Protein AF-A0A4Q3W288-F1 (afdb_monomer)

Secondary structure (DSSP, 8-state):
------HHHHHHHHHHHH-GGGGG-HHHHHHHHHHH-TT-HHHHHHHHHHHHTTHHHHHHS--SS-HHHHHHHHHHHHHHHH---HHHHHHHHHHHHHHHT-------S-------TT-EEEEE-TTS-EEEEEEHHHHHHHHHTTSS-TT-EEEETTT--EEEGGGSTT--------S-----------HHHHHHHHHHTTTHHHHHHHHHHHHHHHHHHTT-HHHHHHHHHHHHHHHHHHHHHHHHHHHHHHHHHHH-

Radius of gyration: 25.72 Å; Cα contacts (8 Å, |Δi|>4): 305; chains: 1; bounding box: 66×49×76 Å

Solvent-accessible surface area (backbone atoms only — not comparable to full-atom values): 14692 Å² total; per-residue (Å²): 137,80,75,83,74,44,71,54,57,51,46,27,52,50,34,69,74,66,34,77,72,48,45,71,38,30,70,59,48,34,57,53,46,45,73,76,37,76,83,47,66,65,61,44,48,50,52,24,48,35,26,73,70,42,50,49,50,59,68,69,72,60,92,71,97,55,47,47,54,54,53,57,50,53,28,54,46,33,31,70,78,67,64,35,54,73,68,55,22,44,51,43,52,52,39,50,27,62,36,71,70,47,80,65,43,76,83,62,92,68,90,81,78,84,81,56,84,76,48,30,31,35,40,36,38,98,86,74,51,76,46,66,79,40,42,45,68,57,52,42,49,34,29,73,70,64,68,44,48,56,78,28,42,29,28,33,71,91,75,67,50,71,42,40,40,63,75,43,87,88,52,71,63,83,78,70,86,80,84,74,96,63,82,70,77,77,70,60,34,51,49,69,59,14,51,54,39,26,74,73,44,76,57,69,63,17,51,58,14,41,55,28,13,60,45,17,63,52,27,55,72,70,68,37,57,71,59,18,48,54,31,20,52,49,15,49,51,46,36,51,51,52,54,49,54,48,54,51,55,52,50,53,51,50,51,50,67,73,75,105

Mean predicted aligned error: 18.82 Å

Nearest PDB structures (foldseek):
  7rup-assembly1_A  TM=7.844E-01  e=1.137E-01  Homo sapiens
  3fma-assembly4_D  TM=7.321E-01  e=1.389E-01  Saccharomyces cerevisiae
  7xzi-assembly1_F  TM=4.199E-01  e=1.195E-01  Chlamydomonas reinhardtii
  7vcf-assembly1_Q  TM=4.438E-01  e=3.583E-01  Chlamydomonas reinhardtii
  8z9y-assembly1_E  TM=2.875E-01  e=1.460E-01  Arabidopsis thaliana

Structure (mmCIF, N/CA/C/O backbone):
data_AF-A0A4Q3W288-F1
#
_entry.id   AF-A0A4Q3W288-F1
#
loop_
_atom_site.group_PDB
_atom_site.id
_atom_site.type_symbol
_atom_site.label_atom_id
_atom_site.label_alt_id
_atom_site.label_comp_id
_atom_site.label_asym_id
_atom_site.label_entity_id
_atom_site.label_seq_id
_atom_site.pdbx_PDB_ins_code
_atom_site.Cartn_x
_atom_site.Cartn_y
_atom_site.Cartn_z
_atom_site.occupancy
_atom_site.B_iso_or_equiv
_atom_site.auth_seq_id
_atom_site.auth_comp_id
_atom_site.auth_asym_id
_atom_site.auth_atom_id
_atom_site.pdbx_PDB_model_num
ATOM 1 N N . MET A 1 1 ? -24.249 2.553 -7.656 1.00 29.72 1 MET A N 1
ATOM 2 C CA . MET A 1 1 ? -22.901 2.163 -8.122 1.00 29.72 1 MET A CA 1
ATOM 3 C C . MET A 1 1 ? -21.912 2.715 -7.115 1.00 29.72 1 MET A C 1
ATOM 5 O O . MET A 1 1 ? -21.533 3.872 -7.209 1.00 29.72 1 MET A O 1
ATOM 9 N N . SER A 1 2 ? -21.679 1.959 -6.047 1.00 34.62 2 SER A N 1
ATOM 10 C CA . SER A 1 2 ? -21.063 2.439 -4.809 1.00 34.62 2 SER A CA 1
ATOM 11 C C . SER A 1 2 ? -19.534 2.401 -4.877 1.00 34.62 2 SER A C 1
ATOM 13 O O . SER A 1 2 ? -18.944 1.360 -5.132 1.00 34.62 2 SER A O 1
ATOM 15 N N . PHE A 1 3 ? -18.965 3.593 -4.699 1.00 37.06 3 PHE A N 1
ATOM 16 C CA . PHE A 1 3 ? -17.658 3.971 -4.159 1.00 37.06 3 PHE A CA 1
ATOM 17 C C . PHE A 1 3 ? -16.766 2.822 -3.658 1.00 37.06 3 PHE A C 1
ATOM 19 O O . PHE A 1 3 ? -17.136 2.149 -2.708 1.00 37.06 3 PHE A O 1
ATOM 26 N N . LEU A 1 4 ? -15.599 2.664 -4.300 1.00 42.56 4 LEU A N 1
ATOM 27 C CA . LEU A 1 4 ? -14.403 1.907 -3.889 1.00 42.56 4 LEU A CA 1
ATOM 28 C C . LEU A 1 4 ? -14.573 1.082 -2.598 1.00 42.56 4 LEU A C 1
ATOM 30 O O . LEU A 1 4 ? -14.349 1.592 -1.503 1.00 42.56 4 LEU A O 1
ATOM 34 N N . ASP A 1 5 ? -14.939 -0.192 -2.737 1.00 54.59 5 ASP A N 1
ATOM 35 C CA . ASP A 1 5 ? -15.021 -1.120 -1.610 1.00 54.59 5 ASP A CA 1
ATOM 36 C C . ASP A 1 5 ? -13.640 -1.268 -0.954 1.00 54.59 5 ASP A C 1
ATOM 38 O O . ASP A 1 5 ? -12.728 -1.880 -1.517 1.00 54.59 5 ASP A O 1
ATOM 42 N N . THR A 1 6 ? -13.460 -0.683 0.233 1.00 72.38 6 THR A N 1
ATOM 43 C CA . THR A 1 6 ? -12.227 -0.874 0.999 1.00 72.38 6 THR A CA 1
ATOM 44 C C . THR A 1 6 ? -12.194 -2.301 1.564 1.00 72.38 6 THR A C 1
ATOM 46 O O . THR A 1 6 ? -13.245 -2.854 1.904 1.00 72.38 6 THR A O 1
ATOM 49 N N . PRO A 1 7 ? -11.011 -2.925 1.735 1.00 74.62 7 PRO A N 1
ATOM 50 C CA . PRO A 1 7 ? -10.911 -4.270 2.315 1.00 74.62 7 PRO A CA 1
ATOM 51 C C . PRO A 1 7 ? -11.540 -4.363 3.717 1.00 74.62 7 PRO A C 1
ATOM 53 O O . PRO A 1 7 ? -11.999 -5.430 4.123 1.00 74.62 7 PRO A O 1
ATOM 56 N N . ARG A 1 8 ? -11.619 -3.239 4.444 1.00 78.62 8 ARG A N 1
ATOM 57 C CA . ARG A 1 8 ? -12.289 -3.145 5.745 1.00 78.62 8 ARG A CA 1
ATOM 58 C C . ARG A 1 8 ? -13.818 -3.230 5.616 1.00 78.62 8 ARG A C 1
ATOM 60 O O . ARG A 1 8 ? -14.455 -3.936 6.397 1.00 78.62 8 ARG A O 1
ATOM 67 N N . ASP A 1 9 ? -14.400 -2.564 4.620 1.00 80.31 9 ASP A N 1
ATOM 68 C CA . ASP A 1 9 ? -15.842 -2.622 4.351 1.00 80.31 9 ASP A CA 1
ATOM 69 C C . ASP A 1 9 ? -16.267 -4.004 3.843 1.00 80.31 9 ASP A C 1
ATOM 71 O O . ASP A 1 9 ? -17.279 -4.547 4.296 1.00 80.31 9 ASP A O 1
ATOM 75 N N . ALA A 1 10 ? -15.456 -4.613 2.971 1.00 81.69 10 ALA A N 1
ATOM 76 C CA . ALA A 1 10 ? -15.667 -5.982 2.507 1.00 81.69 10 ALA A CA 1
ATOM 77 C C . ALA A 1 10 ? -15.614 -6.988 3.668 1.00 81.69 10 ALA A C 1
ATOM 79 O O . ALA A 1 10 ? -16.514 -7.819 3.804 1.00 81.69 10 ALA A O 1
ATOM 80 N N . LEU A 1 11 ? -14.630 -6.864 4.570 1.00 86.31 11 LEU A N 1
ATOM 81 C CA . LEU A 1 11 ? -14.551 -7.697 5.774 1.00 86.31 11 LEU A CA 1
ATOM 82 C C . LEU A 1 11 ? -15.813 -7.571 6.634 1.00 86.31 11 LEU A C 1
ATOM 84 O O . LEU A 1 11 ? -16.371 -8.579 7.064 1.00 86.31 11 LEU A O 1
ATOM 88 N N . ARG A 1 12 ? -16.301 -6.347 6.856 1.00 86.06 12 ARG A N 1
ATOM 89 C CA . ARG A 1 12 ? -17.523 -6.105 7.631 1.00 86.06 12 ARG A CA 1
ATOM 90 C C . ARG A 1 12 ? -18.749 -6.759 6.989 1.00 86.06 12 ARG A C 1
ATOM 92 O O . ARG A 1 12 ? -19.558 -7.339 7.710 1.00 86.06 12 ARG A O 1
ATOM 99 N N . ARG A 1 13 ? -18.891 -6.701 5.659 1.00 82.50 13 ARG A N 1
ATOM 100 C CA . ARG A 1 13 ? -19.973 -7.402 4.942 1.00 82.50 13 ARG A CA 1
ATOM 101 C C . ARG A 1 13 ? -19.874 -8.915 5.111 1.00 82.50 13 ARG A C 1
ATOM 103 O O . ARG A 1 13 ? -20.874 -9.547 5.439 1.00 82.50 13 ARG A O 1
ATOM 110 N N . ILE A 1 14 ? -18.677 -9.476 4.946 1.00 87.50 14 ILE A N 1
ATOM 111 C CA . ILE A 1 14 ? -18.429 -10.916 5.090 1.00 87.50 14 ILE A CA 1
ATOM 112 C C . ILE A 1 14 ? -18.765 -11.379 6.513 1.00 87.50 14 ILE A C 1
ATOM 114 O O . ILE A 1 14 ? -19.505 -12.345 6.685 1.00 87.50 14 ILE A O 1
ATOM 118 N N . VAL A 1 15 ? -18.292 -10.670 7.539 1.00 87.25 15 VAL A N 1
ATOM 119 C CA . VAL A 1 15 ? -18.594 -11.002 8.941 1.00 87.25 15 VAL A CA 1
ATOM 120 C C . VAL A 1 15 ? -20.089 -10.853 9.241 1.00 87.25 15 VAL A C 1
ATOM 122 O O . VAL A 1 15 ? -20.659 -11.705 9.919 1.00 87.25 15 VAL A O 1
ATOM 125 N N . ALA A 1 16 ? -20.761 -9.837 8.691 1.00 83.31 16 ALA A N 1
ATOM 126 C CA . ALA A 1 16 ? -22.209 -9.680 8.839 1.00 83.31 16 ALA A CA 1
ATOM 127 C C . ALA A 1 16 ? -23.012 -10.798 8.142 1.00 83.31 16 ALA A C 1
ATOM 129 O O . ALA A 1 16 ? -24.070 -11.185 8.632 1.00 83.31 16 ALA A O 1
ATOM 130 N N . GLN A 1 17 ? -22.522 -11.320 7.013 1.00 84.19 17 GLN A N 1
ATOM 131 C CA . GLN A 1 17 ? -23.208 -12.338 6.215 1.00 84.19 17 GLN A CA 1
ATOM 132 C C . GLN A 1 17 ? -22.993 -13.765 6.739 1.00 84.19 17 GLN A C 1
ATOM 134 O O . GLN A 1 17 ? -23.931 -14.559 6.751 1.00 84.19 17 GLN A O 1
ATOM 139 N N . TYR A 1 18 ? -21.767 -14.101 7.148 1.00 83.81 18 TYR A N 1
ATOM 140 C CA . TYR A 1 18 ? -21.381 -15.458 7.560 1.00 83.81 18 TYR A CA 1
ATOM 141 C C . TYR A 1 18 ? -21.253 -15.623 9.081 1.00 83.81 18 TYR A C 1
ATOM 143 O O . TYR A 1 18 ? -21.099 -16.745 9.560 1.00 83.81 18 TYR A O 1
ATOM 151 N N . GLY A 1 19 ? -21.344 -14.529 9.841 1.00 80.44 19 GLY A N 1
ATOM 152 C CA . GLY A 1 19 ? -21.236 -14.520 11.296 1.00 80.44 19 GLY A CA 1
ATOM 153 C C . GLY A 1 19 ? -19.791 -14.578 11.817 1.00 80.44 19 GLY A C 1
ATOM 154 O O . GLY A 1 19 ? -18.834 -14.686 11.045 1.00 80.44 19 GLY A O 1
ATOM 155 N N . PRO A 1 20 ? -19.608 -14.533 13.151 1.00 78.12 20 PRO A N 1
ATOM 156 C CA . PRO A 1 20 ? -18.288 -14.494 13.788 1.00 78.12 20 PRO A CA 1
ATOM 157 C C . PRO A 1 20 ? -17.490 -15.796 13.623 1.00 78.12 20 PRO A C 1
ATOM 159 O O . PRO A 1 20 ? -16.276 -15.789 13.791 1.00 78.12 20 PRO A O 1
ATOM 162 N N . THR A 1 21 ? -18.132 -16.905 13.245 1.00 78.56 21 THR A N 1
ATOM 163 C CA . THR A 1 21 ? -17.477 -18.200 12.984 1.00 78.56 21 THR A CA 1
ATOM 164 C C . THR A 1 21 ? -16.516 -18.152 11.800 1.00 78.56 21 THR A C 1
ATOM 166 O O . THR A 1 21 ? -15.597 -18.957 11.722 1.00 78.56 21 THR A O 1
ATOM 169 N N . ILE A 1 22 ? -16.674 -17.190 10.885 1.00 82.81 22 ILE A N 1
ATOM 170 C CA . ILE A 1 22 ? -15.702 -16.993 9.804 1.00 82.81 22 ILE A CA 1
ATOM 171 C C . ILE A 1 22 ? -14.336 -16.552 10.352 1.00 82.81 22 ILE A C 1
ATOM 173 O O . ILE A 1 22 ? -13.303 -16.806 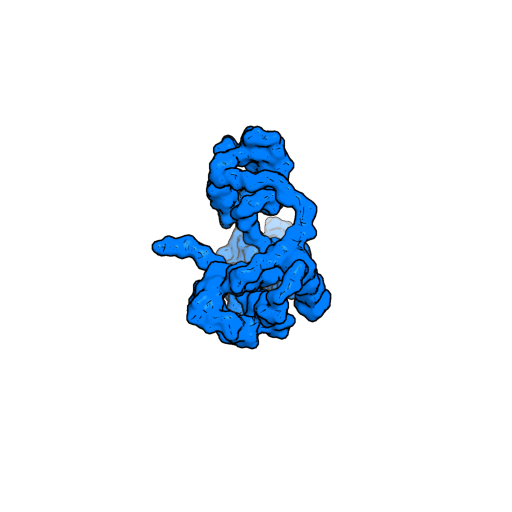9.740 1.00 82.81 22 ILE A O 1
ATOM 177 N N . ALA A 1 23 ? -14.318 -15.941 11.537 1.00 79.25 23 ALA A N 1
ATOM 178 C CA . ALA A 1 23 ? -13.135 -15.366 12.153 1.00 79.25 23 ALA A CA 1
ATOM 179 C C . ALA A 1 23 ? -12.168 -16.409 12.747 1.00 79.25 23 ALA A C 1
ATOM 181 O O . ALA A 1 23 ? -11.146 -16.025 13.307 1.00 79.25 23 ALA A O 1
ATOM 182 N N . THR A 1 24 ? -12.467 -17.707 12.600 1.00 80.12 24 THR A N 1
ATOM 183 C CA . THR A 1 24 ? -11.565 -18.834 12.897 1.00 80.12 24 THR A CA 1
ATOM 184 C C . THR A 1 24 ? -11.022 -19.513 11.632 1.00 80.12 24 THR A C 1
ATOM 186 O O . THR A 1 24 ? -10.060 -20.273 11.697 1.00 80.12 24 THR A O 1
ATOM 189 N N . GLU A 1 25 ? -11.603 -19.244 10.457 1.00 82.06 25 GLU A N 1
ATOM 190 C CA . GLU A 1 25 ? -11.264 -19.903 9.188 1.00 82.06 25 GLU A CA 1
ATOM 191 C C . GLU A 1 25 ? -10.450 -18.971 8.270 1.00 82.06 25 GLU A C 1
ATOM 193 O O . GLU A 1 25 ? -10.968 -18.404 7.307 1.00 82.06 25 GLU A O 1
ATOM 198 N N . ALA A 1 26 ? -9.144 -18.831 8.537 1.00 83.62 26 ALA A N 1
ATOM 199 C CA . ALA A 1 26 ? -8.261 -17.891 7.826 1.00 83.62 26 ALA A CA 1
ATOM 200 C C . ALA A 1 26 ? -8.301 -18.025 6.292 1.00 83.62 26 ALA A C 1
ATOM 202 O O . ALA A 1 26 ? -8.440 -17.026 5.590 1.00 83.62 26 ALA A O 1
ATOM 203 N N . THR A 1 27 ? -8.210 -19.253 5.770 1.00 82.44 27 THR A N 1
ATOM 204 C CA . THR A 1 27 ? -8.225 -19.524 4.321 1.00 82.44 27 THR A CA 1
ATOM 205 C C . THR A 1 27 ? -9.546 -19.101 3.683 1.00 82.44 27 THR A C 1
ATOM 207 O O . THR A 1 27 ? -9.564 -18.552 2.587 1.00 82.44 27 THR A O 1
ATOM 210 N N . ARG A 1 28 ? -10.662 -19.293 4.391 1.00 82.50 28 ARG A N 1
ATOM 211 C CA . ARG A 1 28 ? -11.987 -18.940 3.882 1.00 82.50 28 ARG A CA 1
ATOM 212 C C . ARG A 1 28 ? -12.218 -17.432 3.893 1.00 82.50 28 ARG A C 1
ATOM 214 O O . ARG A 1 28 ? -12.785 -16.905 2.941 1.00 82.50 28 ARG A O 1
ATOM 221 N N . VAL A 1 29 ? -11.755 -16.732 4.934 1.00 86.19 29 VAL A N 1
ATOM 222 C CA . VAL A 1 29 ? -11.756 -15.258 4.977 1.00 86.19 29 VAL A CA 1
ATOM 223 C C . VAL A 1 29 ? -10.935 -14.694 3.823 1.00 86.19 29 VAL A C 1
ATOM 225 O O . VAL A 1 29 ? -11.398 -13.796 3.126 1.00 86.19 29 VAL A O 1
ATOM 228 N N . GLU A 1 30 ? -9.747 -15.251 3.596 1.00 83.31 30 GLU A N 1
ATOM 229 C CA . GLU A 1 30 ? -8.863 -14.867 2.500 1.00 83.31 30 GLU A CA 1
ATOM 230 C C . GLU A 1 30 ? -9.563 -15.030 1.143 1.00 83.31 30 GLU A C 1
ATOM 232 O O . GLU A 1 30 ? -9.689 -14.057 0.404 1.00 83.31 30 GLU A O 1
ATOM 237 N N . GLU A 1 31 ? -10.106 -16.211 0.838 1.00 85.31 31 GLU A N 1
ATOM 238 C CA . GLU A 1 31 ? -10.815 -16.473 -0.422 1.00 85.31 31 GLU A CA 1
ATOM 239 C C . GLU A 1 31 ? -12.023 -15.553 -0.651 1.00 85.31 31 GLU A C 1
ATOM 241 O O . GLU A 1 31 ? -12.265 -15.112 -1.777 1.00 85.31 31 GLU A O 1
ATOM 246 N N . LEU A 1 32 ? -12.798 -15.261 0.398 1.00 85.44 32 LEU A N 1
ATOM 247 C CA . LEU A 1 32 ? -13.962 -14.377 0.304 1.00 85.44 32 LEU A CA 1
ATOM 248 C C . LEU A 1 32 ? -13.548 -12.923 0.069 1.00 85.44 32 LEU A C 1
ATOM 250 O O . LEU A 1 32 ? -14.110 -12.263 -0.803 1.00 85.44 32 LEU A O 1
ATOM 254 N N . LEU A 1 33 ? -12.532 -12.441 0.786 1.00 83.62 33 LEU A N 1
ATOM 255 C CA . LEU A 1 33 ? -11.992 -11.098 0.581 1.00 83.62 33 LEU A CA 1
ATOM 256 C C . LEU A 1 33 ? -11.376 -10.939 -0.810 1.00 83.62 33 LEU A C 1
ATOM 258 O O . LEU A 1 33 ? -11.539 -9.896 -1.435 1.00 83.62 33 LEU A O 1
ATOM 262 N N . TRP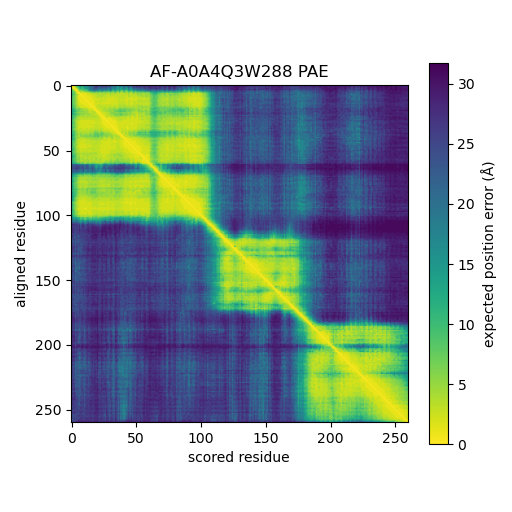 A 1 34 ? -10.719 -11.978 -1.325 1.00 83.00 34 TRP A N 1
ATOM 263 C CA . TRP A 1 34 ? -10.179 -11.992 -2.683 1.00 83.00 34 TRP A CA 1
ATOM 264 C C . TRP A 1 34 ? -11.258 -11.871 -3.760 1.00 83.00 34 TRP A C 1
ATOM 266 O O . TRP A 1 34 ? -11.022 -11.230 -4.784 1.00 83.00 34 TRP A O 1
ATOM 276 N N . LYS A 1 35 ? -12.439 -12.462 -3.538 1.00 81.50 35 LYS A N 1
ATOM 277 C CA . LYS A 1 35 ? -13.579 -12.347 -4.461 1.00 81.50 35 LYS A CA 1
ATOM 278 C C . LYS A 1 35 ? -14.164 -10.936 -4.494 1.00 81.50 35 LYS A C 1
ATOM 280 O O . LYS A 1 35 ? -14.596 -10.502 -5.557 1.00 81.50 35 LYS A O 1
ATOM 285 N N . GLU A 1 36 ? -14.182 -10.239 -3.359 1.00 76.31 36 GLU A N 1
ATOM 286 C CA . GLU A 1 36 ? -14.754 -8.889 -3.255 1.00 76.31 36 GLU A CA 1
ATOM 287 C C . GLU A 1 36 ? -13.744 -7.789 -3.629 1.00 76.31 36 GLU A C 1
ATOM 289 O O . GLU A 1 36 ? -14.096 -6.838 -4.324 1.00 76.31 36 GLU A O 1
ATOM 294 N N . CYS A 1 37 ? -12.479 -7.924 -3.218 1.00 76.56 37 CYS A N 1
ATOM 295 C CA . CYS A 1 37 ? -11.455 -6.882 -3.339 1.00 76.56 37 CYS A CA 1
ATOM 296 C C . CYS A 1 37 ? -10.136 -7.424 -3.929 1.00 76.56 37 CYS A C 1
ATOM 298 O O . CYS A 1 37 ? -9.122 -7.477 -3.230 1.00 76.56 37 CYS A O 1
ATOM 300 N N . PRO A 1 38 ? -10.064 -7.752 -5.232 1.00 70.75 38 PRO A N 1
ATOM 301 C CA . PRO A 1 38 ? -8.871 -8.359 -5.826 1.00 70.75 38 PRO A CA 1
ATOM 302 C C . PRO A 1 38 ? -7.668 -7.411 -5.932 1.00 70.75 38 PRO A C 1
ATOM 304 O O . PRO A 1 38 ? -6.620 -7.840 -6.384 1.00 70.75 38 PRO A O 1
ATOM 307 N N . TYR A 1 39 ? -7.788 -6.135 -5.555 1.00 64.25 39 TYR A N 1
ATOM 308 C CA . TYR A 1 39 ? -6.725 -5.134 -5.700 1.00 64.25 39 TYR A CA 1
ATOM 309 C C . TYR A 1 39 ? -5.897 -4.918 -4.415 1.00 64.25 39 TYR A C 1
ATOM 311 O O . TYR A 1 39 ? -4.811 -4.349 -4.487 1.00 64.25 39 TYR A O 1
ATOM 319 N N . ALA A 1 40 ? -6.378 -5.379 -3.252 1.00 67.62 40 ALA A N 1
ATOM 320 C CA . ALA A 1 40 ? -5.817 -5.083 -1.924 1.00 67.62 40 ALA A CA 1
ATOM 321 C C . ALA A 1 40 ? -5.073 -6.291 -1.313 1.00 67.62 40 ALA A C 1
ATOM 323 O O . ALA A 1 40 ? -5.386 -6.784 -0.228 1.00 67.62 40 ALA A O 1
ATOM 324 N N . HIS 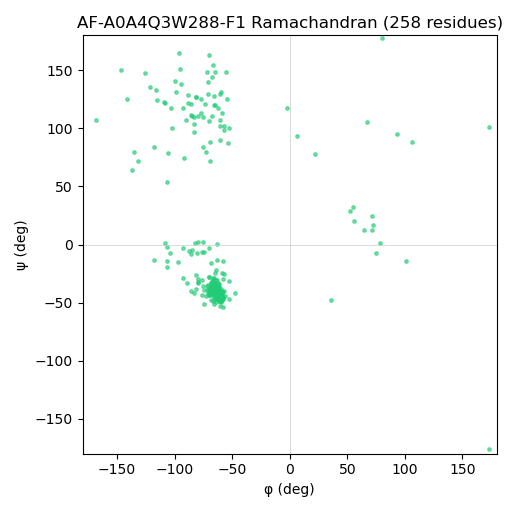A 1 41 ? -4.113 -6.849 -2.056 1.00 65.25 41 HIS A N 1
ATOM 325 C CA . HIS A 1 41 ? -3.495 -8.141 -1.725 1.00 65.25 41 HIS A CA 1
ATOM 326 C C . HIS A 1 41 ? -2.710 -8.163 -0.407 1.00 65.25 41 HIS A C 1
ATOM 328 O O . HIS A 1 41 ? -2.571 -9.225 0.203 1.00 65.25 41 HIS A O 1
ATOM 334 N N . GLN A 1 42 ? -2.116 -7.035 -0.010 1.00 69.88 42 GLN A N 1
ATOM 335 C CA . GLN A 1 42 ? -1.334 -6.955 1.225 1.00 69.88 42 GLN A CA 1
ATOM 336 C C . GLN A 1 42 ? -2.269 -6.893 2.432 1.00 69.88 42 GLN A C 1
ATOM 338 O O . GLN A 1 42 ? -2.086 -7.630 3.395 1.00 69.88 42 GLN A O 1
ATOM 343 N N . GLU A 1 43 ? -3.321 -6.089 2.330 1.00 75.94 43 GLU A N 1
ATOM 344 C CA . GLU A 1 43 ? -4.364 -5.906 3.330 1.00 75.94 43 GLU A CA 1
ATOM 345 C C . GLU A 1 43 ? -5.124 -7.208 3.588 1.00 75.94 43 GLU A C 1
ATOM 347 O O . GLU A 1 43 ? -5.321 -7.591 4.740 1.00 75.94 43 GLU A O 1
ATOM 352 N N . ILE A 1 44 ? -5.478 -7.940 2.527 1.00 81.56 44 ILE A N 1
ATOM 353 C CA . ILE A 1 44 ? -6.112 -9.260 2.645 1.00 81.56 44 ILE A CA 1
ATOM 354 C C . ILE A 1 44 ? -5.196 -10.232 3.390 1.00 81.56 44 ILE A C 1
ATOM 356 O O . ILE A 1 44 ? -5.644 -10.926 4.304 1.00 81.56 44 ILE A O 1
ATOM 360 N N . GLY A 1 45 ? -3.905 -10.246 3.044 1.00 76.88 45 GLY A N 1
ATOM 361 C CA . GLY A 1 45 ? -2.912 -11.071 3.725 1.00 76.88 45 GLY A CA 1
ATOM 362 C C . GLY A 1 45 ? -2.799 -10.733 5.213 1.00 76.88 45 GLY A C 1
ATOM 363 O O . GLY A 1 45 ? -2.798 -11.642 6.040 1.00 76.88 45 GLY A O 1
ATOM 364 N N . LEU A 1 46 ? -2.766 -9.443 5.566 1.00 81.06 46 LEU A N 1
ATOM 365 C CA . LEU A 1 46 ? -2.719 -8.979 6.957 1.00 81.06 46 LEU A CA 1
ATOM 366 C C . LEU A 1 46 ? -3.948 -9.436 7.753 1.00 81.06 46 LEU A C 1
ATOM 368 O O . LEU A 1 46 ? -3.791 -9.954 8.861 1.00 81.06 46 LEU A O 1
ATOM 372 N N . LEU A 1 47 ? -5.149 -9.297 7.179 1.00 85.25 47 LEU A N 1
ATOM 373 C CA . LEU A 1 47 ? -6.409 -9.705 7.806 1.00 85.25 47 LEU A CA 1
ATOM 374 C C . LEU A 1 47 ? -6.498 -11.222 7.992 1.00 85.25 47 LEU A C 1
ATOM 376 O O . LEU A 1 47 ? -6.865 -11.677 9.075 1.00 85.25 47 LEU A O 1
ATOM 380 N N . ALA A 1 48 ? -6.124 -12.001 6.974 1.00 85.06 48 ALA A N 1
ATOM 381 C CA . ALA A 1 48 ? -6.125 -13.461 7.029 1.00 85.06 48 ALA A CA 1
ATOM 382 C C . ALA A 1 48 ? -5.078 -14.002 8.017 1.00 85.06 48 ALA A C 1
ATOM 384 O O . ALA A 1 48 ? -5.351 -14.918 8.791 1.00 85.06 48 ALA A O 1
ATOM 385 N N . ASN A 1 49 ? -3.885 -13.408 8.049 1.00 81.94 49 ASN A N 1
ATOM 386 C CA . ASN A 1 49 ? -2.849 -13.759 9.018 1.00 81.94 49 ASN A CA 1
ATOM 387 C C . ASN A 1 49 ? -3.243 -13.377 10.455 1.00 81.94 49 ASN A C 1
ATOM 389 O O . ASN A 1 49 ? -2.918 -14.117 11.379 1.00 81.94 49 ASN A O 1
ATOM 393 N N . ALA A 1 50 ? -4.020 -12.307 10.658 1.00 84.25 50 ALA A N 1
ATOM 394 C CA . ALA A 1 50 ? -4.574 -11.984 11.976 1.00 84.25 50 ALA A CA 1
ATOM 395 C C . ALA A 1 50 ? -5.498 -13.087 12.520 1.00 84.25 50 ALA A C 1
ATOM 397 O O . ALA A 1 50 ? -5.477 -13.360 13.720 1.00 84.25 50 ALA A O 1
ATOM 398 N N . VAL A 1 51 ? -6.264 -13.758 11.649 1.00 87.44 51 VAL A N 1
ATOM 399 C CA . VAL A 1 51 ? -7.065 -14.938 12.027 1.00 87.44 51 VAL A CA 1
ATOM 400 C C . VAL A 1 51 ? -6.158 -16.070 12.502 1.00 87.44 51 VAL A C 1
ATOM 402 O O . VAL A 1 51 ? -6.407 -16.656 13.549 1.00 87.44 51 VAL A O 1
ATOM 405 N N . ARG A 1 52 ? -5.058 -16.337 11.782 1.00 83.31 52 ARG A N 1
ATOM 406 C CA . ARG A 1 52 ? -4.058 -17.351 12.173 1.00 83.31 52 ARG A CA 1
ATOM 407 C C . ARG A 1 52 ? -3.378 -17.005 13.504 1.00 83.31 52 ARG A C 1
ATOM 409 O O . ARG A 1 52 ? -3.026 -17.901 14.262 1.00 83.31 52 ARG A O 1
ATOM 416 N N . ALA A 1 53 ? -3.236 -15.715 13.801 1.00 80.94 53 ALA A N 1
ATOM 417 C CA . ALA A 1 53 ? -2.746 -15.210 15.078 1.00 80.94 53 ALA A CA 1
ATOM 418 C C . ALA A 1 53 ? -3.790 -15.274 16.215 1.00 80.94 53 ALA A C 1
ATOM 420 O O . ALA A 1 53 ? -3.452 -14.980 17.361 1.00 80.94 53 ALA A O 1
ATOM 421 N N . GLY A 1 54 ? -5.044 -15.645 15.934 1.00 83.50 54 GLY A N 1
ATOM 422 C CA . GLY A 1 54 ? -6.121 -15.708 16.928 1.00 83.50 54 GLY A CA 1
ATOM 423 C C . GLY A 1 54 ? -6.632 -14.338 17.388 1.00 83.50 54 GLY A C 1
ATOM 424 O O . GLY A 1 54 ? -7.298 -14.243 18.415 1.00 83.50 54 GLY A O 1
ATOM 425 N N . VAL A 1 55 ? -6.336 -13.261 16.649 1.00 85.69 55 VAL A N 1
ATOM 426 C CA . VAL A 1 55 ? -6.766 -11.892 16.995 1.00 85.69 55 VAL A CA 1
ATOM 427 C C . VAL A 1 55 ? -8.295 -11.768 17.085 1.00 85.69 55 VAL A C 1
ATOM 429 O O . VAL A 1 55 ? -8.782 -11.220 18.074 1.00 85.69 55 VAL A O 1
ATOM 432 N N . PRO A 1 56 ? -9.086 -12.274 16.117 1.00 84.19 56 PRO A N 1
ATOM 433 C CA . PRO A 1 56 ? -10.540 -12.139 16.168 1.00 84.19 56 PRO A CA 1
ATOM 434 C C . PRO A 1 56 ? -11.172 -12.946 17.305 1.00 84.19 56 PRO A C 1
ATOM 436 O O . PRO A 1 56 ? -12.145 -12.507 17.911 1.00 84.19 56 PRO A O 1
ATOM 439 N N . GLU A 1 57 ? -10.600 -14.108 17.618 1.00 82.88 57 GLU A N 1
ATOM 440 C CA . GLU A 1 57 ? -11.040 -14.956 18.724 1.00 82.88 57 GLU A CA 1
ATOM 441 C C . GLU A 1 57 ? -10.814 -14.264 20.072 1.00 82.88 57 GLU A C 1
ATOM 443 O O . GLU A 1 57 ? -11.701 -14.252 20.920 1.00 82.88 57 GLU A O 1
ATOM 448 N N . GLU A 1 58 ? -9.667 -13.607 20.254 1.00 80.56 58 GLU A N 1
ATOM 449 C CA . GLU A 1 58 ? -9.361 -12.858 21.474 1.00 80.56 58 GLU A CA 1
ATOM 450 C C . GLU A 1 58 ? -10.243 -11.605 21.628 1.00 80.56 58 GLU A C 1
ATOM 452 O O . GLU A 1 58 ? -10.639 -11.261 22.745 1.00 80.56 58 GLU A O 1
ATOM 457 N N . LEU A 1 59 ? -10.626 -10.972 20.510 1.00 79.25 59 LEU A N 1
ATOM 458 C CA . LEU A 1 59 ? -11.607 -9.880 20.483 1.00 79.25 59 LEU A CA 1
ATOM 459 C C . LEU A 1 59 ? -13.025 -10.352 20.849 1.00 79.25 59 LEU A C 1
ATOM 461 O O . LEU A 1 59 ? -13.755 -9.620 21.518 1.00 79.25 59 LEU A O 1
ATOM 465 N N . LEU A 1 60 ? -13.412 -11.566 20.444 1.00 77.62 60 LEU A N 1
ATOM 466 C CA . LEU A 1 60 ? -14.712 -12.171 20.764 1.00 77.62 60 LEU A CA 1
ATOM 467 C C . LEU A 1 60 ? -14.759 -12.779 22.178 1.00 77.62 60 LEU A C 1
ATOM 469 O O . LEU A 1 60 ? -15.811 -12.791 22.813 1.00 77.62 60 LEU A O 1
ATOM 473 N N . GLY A 1 61 ? -13.630 -13.290 22.674 1.00 68.31 61 GLY A N 1
ATOM 474 C CA . GLY A 1 61 ? -13.551 -14.175 23.838 1.00 68.31 61 GLY A CA 1
ATOM 475 C C . GLY A 1 61 ? -13.504 -13.505 25.214 1.00 68.31 61 GLY A C 1
ATOM 476 O O . GLY A 1 61 ? -13.514 -14.213 26.221 1.00 68.31 61 GLY A O 1
ATOM 477 N N . ARG A 1 62 ? -13.443 -12.168 25.322 1.00 55.75 62 ARG A N 1
ATOM 478 C CA . ARG A 1 62 ? -13.349 -11.475 26.626 1.00 55.75 62 ARG A CA 1
ATOM 479 C C . ARG A 1 62 ? -14.276 -10.265 26.735 1.00 55.75 62 ARG A C 1
ATOM 481 O O . ARG A 1 62 ? -13.854 -9.112 26.686 1.00 55.75 62 ARG A O 1
ATOM 488 N N . THR A 1 63 ? -15.553 -10.526 27.004 1.00 53.53 63 THR A N 1
ATOM 489 C CA . THR A 1 63 ? -16.473 -9.533 27.577 1.00 53.53 63 THR A CA 1
ATOM 490 C C . THR A 1 63 ? -16.138 -9.307 29.057 1.00 53.53 63 THR A C 1
ATOM 492 O O . THR A 1 63 ? -16.803 -9.865 29.916 1.00 53.53 63 THR A O 1
ATOM 495 N N . SER A 1 64 ? -15.117 -8.511 29.397 1.00 45.16 64 SER A N 1
ATOM 496 C CA . SER A 1 64 ? -15.105 -7.820 30.703 1.00 45.16 64 SER A CA 1
ATOM 497 C C . SER A 1 64 ? -14.023 -6.735 30.824 1.00 45.16 64 SER A C 1
ATOM 499 O O . SER A 1 64 ? -12.845 -7.012 31.038 1.00 45.16 64 SER A O 1
ATOM 501 N N . LEU A 1 65 ? -14.493 -5.487 30.797 1.00 46.50 65 LEU A N 1
ATOM 502 C CA . LEU A 1 65 ? -14.129 -4.381 31.699 1.00 46.50 65 LEU A CA 1
ATOM 503 C C . LEU A 1 65 ? -12.781 -3.647 31.573 1.00 46.50 65 LEU A C 1
ATOM 505 O O . LEU A 1 65 ? -12.670 -2.582 32.171 1.00 46.50 65 LEU A O 1
ATOM 509 N N . VAL A 1 66 ? -11.824 -4.069 30.740 1.00 51.09 66 VAL A N 1
ATOM 510 C CA . VAL A 1 66 ? -10.678 -3.201 30.364 1.00 51.09 66 VAL A CA 1
ATOM 511 C C . VAL A 1 66 ? -10.383 -3.317 28.862 1.00 51.09 66 VAL A C 1
ATOM 513 O O . VAL A 1 66 ? -9.331 -3.780 28.434 1.00 51.09 66 VAL A O 1
ATOM 516 N N . GLN A 1 67 ? -11.339 -2.890 28.029 1.00 52.53 67 GLN A N 1
ATOM 517 C CA . GLN A 1 67 ? -11.174 -2.809 26.563 1.00 52.53 67 GLN A CA 1
ATOM 518 C C . GLN A 1 67 ? -10.077 -1.816 26.130 1.00 52.53 67 GLN A C 1
ATOM 520 O O . GLN A 1 67 ? -9.643 -1.854 24.982 1.00 52.53 67 GLN A O 1
ATOM 525 N N . GLY A 1 68 ? -9.612 -0.969 27.059 1.00 55.84 68 GLY A N 1
ATOM 526 C CA . GLY A 1 68 ? -8.561 0.026 26.843 1.00 55.84 68 GLY A CA 1
ATOM 527 C C . GLY A 1 68 ? -7.175 -0.548 26.526 1.00 55.84 68 GLY A C 1
ATOM 528 O O . GLY A 1 68 ? -6.412 0.053 25.776 1.00 55.84 68 GLY A O 1
ATOM 529 N N . ASP A 1 69 ? -6.847 -1.712 27.098 1.00 67.12 69 ASP A N 1
ATOM 530 C CA . ASP A 1 69 ? -5.491 -2.286 27.040 1.00 67.12 69 ASP A CA 1
ATOM 531 C C . ASP A 1 69 ? -5.385 -3.487 26.082 1.00 67.12 69 ASP A C 1
ATOM 533 O O . ASP A 1 69 ? -4.311 -3.830 25.590 1.00 67.12 69 ASP A O 1
ATOM 537 N N . LEU A 1 70 ? -6.518 -4.115 25.751 1.00 75.25 70 LEU A N 1
ATOM 538 C CA . LEU A 1 70 ? -6.550 -5.287 24.874 1.00 75.25 70 LEU A CA 1
ATOM 539 C C . LEU A 1 70 ? -6.086 -4.951 23.447 1.00 75.25 70 LEU A C 1
ATOM 541 O O . LEU A 1 70 ? -5.307 -5.702 22.864 1.00 75.25 70 LEU A O 1
ATOM 545 N N . GLY A 1 71 ? -6.489 -3.793 22.914 1.00 74.50 71 GLY A N 1
ATOM 546 C CA . GLY A 1 71 ? -6.020 -3.318 21.609 1.00 74.50 71 GLY A CA 1
ATOM 547 C C . GLY A 1 71 ? -4.502 -3.123 21.573 1.00 74.50 71 GLY A C 1
ATOM 548 O O . GLY A 1 71 ? -3.837 -3.630 20.673 1.00 74.50 71 GLY A O 1
ATOM 549 N N . SER A 1 72 ? -3.944 -2.454 22.585 1.00 77.06 72 SER A N 1
ATOM 550 C CA . SER A 1 72 ? -2.503 -2.194 22.705 1.00 77.06 72 SER A CA 1
ATOM 551 C C . SER A 1 72 ? -1.687 -3.485 22.804 1.00 77.06 72 SER A C 1
ATOM 553 O O . SER A 1 72 ? -0.675 -3.632 22.118 1.00 77.06 72 SER A O 1
ATOM 555 N N . ARG A 1 73 ? -2.158 -4.462 23.588 1.00 80.62 73 ARG A N 1
ATOM 556 C CA . ARG A 1 73 ? -1.504 -5.772 23.732 1.00 80.62 73 ARG A CA 1
ATOM 557 C C . ARG A 1 73 ? -1.537 -6.597 22.448 1.00 80.62 73 ARG A C 1
ATOM 559 O O . ARG A 1 73 ? -0.523 -7.192 22.089 1.00 80.62 73 ARG A O 1
ATOM 566 N N . LEU A 1 74 ? -2.668 -6.615 21.740 1.00 83.38 74 LEU A N 1
ATOM 567 C CA . LEU A 1 74 ? -2.784 -7.297 20.446 1.00 83.38 74 LEU A CA 1
ATOM 568 C C . LEU A 1 74 ? -1.856 -6.675 19.400 1.00 83.38 74 LEU A C 1
ATOM 570 O O . LEU A 1 74 ? -1.172 -7.399 18.679 1.00 83.38 74 LEU A O 1
ATOM 574 N N . ILE A 1 75 ? -1.779 -5.343 19.358 1.00 81.56 75 ILE A N 1
ATOM 575 C CA . ILE A 1 75 ? -0.859 -4.618 18.474 1.00 81.56 75 ILE A CA 1
ATOM 576 C C . ILE A 1 75 ? 0.593 -5.001 18.788 1.00 81.56 75 ILE A C 1
ATOM 578 O O . ILE A 1 75 ? 1.332 -5.382 17.882 1.00 81.56 75 ILE A O 1
ATOM 582 N N . GLN A 1 76 ? 0.991 -4.968 20.062 1.00 80.69 76 GLN A N 1
ATOM 583 C CA . GLN A 1 76 ? 2.350 -5.320 20.482 1.00 80.69 76 GLN A CA 1
ATOM 584 C C . GLN A 1 76 ? 2.703 -6.782 20.168 1.00 80.69 76 GLN A C 1
ATOM 586 O O . GLN A 1 76 ? 3.831 -7.087 19.771 1.00 80.69 76 GLN A O 1
ATOM 591 N N . ARG A 1 77 ? 1.739 -7.696 20.305 1.00 81.00 77 ARG A N 1
ATOM 592 C CA . ARG A 1 77 ? 1.917 -9.117 19.992 1.00 81.00 77 ARG A CA 1
ATOM 593 C C . ARG A 1 77 ? 2.070 -9.354 18.491 1.00 81.00 77 ARG A C 1
ATOM 595 O O . ARG A 1 77 ? 2.959 -10.092 18.083 1.00 81.00 77 ARG A O 1
ATOM 602 N N . LEU A 1 78 ? 1.264 -8.694 17.659 1.00 81.44 78 LEU A N 1
ATOM 603 C CA . LEU A 1 78 ? 1.421 -8.752 16.201 1.00 81.44 78 LEU A CA 1
ATOM 604 C C . LEU A 1 78 ? 2.785 -8.208 15.754 1.00 81.44 78 LEU A C 1
ATOM 606 O O . LEU A 1 78 ? 3.397 -8.760 14.842 1.00 81.44 78 LEU A O 1
ATOM 610 N N . GLN A 1 79 ? 3.286 -7.164 16.414 1.00 81.25 79 GLN A N 1
ATOM 611 C CA . GLN A 1 79 ? 4.621 -6.625 16.147 1.00 81.25 79 GLN A CA 1
ATOM 612 C C . GLN A 1 79 ? 5.730 -7.607 16.547 1.00 81.25 79 GLN A C 1
ATOM 614 O O . GLN A 1 79 ? 6.630 -7.861 15.755 1.00 81.25 79 GLN A O 1
ATOM 619 N N . THR A 1 80 ? 5.664 -8.170 17.756 1.00 76.75 80 THR A N 1
ATOM 620 C CA . THR A 1 80 ? 6.734 -9.028 18.297 1.00 76.75 80 THR A CA 1
ATOM 621 C C . THR A 1 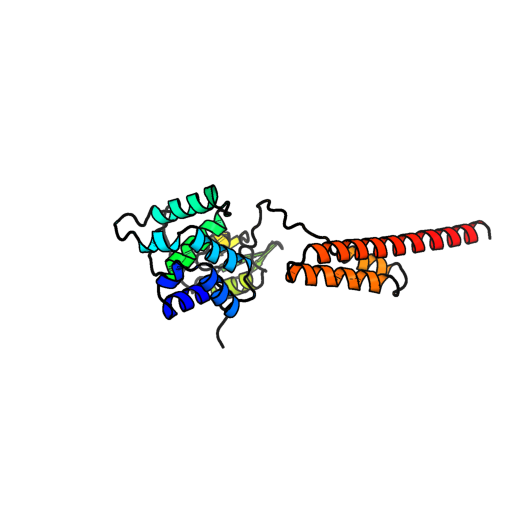80 ? 6.741 -10.414 17.653 1.00 76.75 80 THR A C 1
ATOM 623 O O . THR A 1 80 ? 7.771 -10.853 17.149 1.00 76.75 80 THR A O 1
ATOM 626 N N . ASP A 1 81 ? 5.590 -11.089 17.627 1.00 75.56 81 ASP A N 1
ATOM 627 C CA . ASP A 1 81 ? 5.504 -12.508 17.262 1.00 75.56 81 ASP A CA 1
ATOM 628 C C . ASP A 1 81 ? 5.305 -12.709 15.755 1.00 75.56 81 ASP A C 1
ATOM 630 O O . ASP A 1 81 ? 5.784 -13.686 15.183 1.00 75.56 81 ASP A O 1
ATOM 634 N N . TRP A 1 82 ? 4.599 -11.780 15.101 1.00 77.94 82 TRP A N 1
ATOM 635 C CA . TRP A 1 82 ? 4.262 -11.859 13.674 1.00 77.94 82 TRP A CA 1
ATOM 636 C C . TRP A 1 82 ? 5.043 -10.855 12.817 1.00 77.94 82 TRP A C 1
ATOM 638 O O . TRP A 1 82 ? 4.865 -10.829 11.600 1.00 77.94 82 TRP A O 1
ATOM 648 N N . SER A 1 83 ? 5.935 -10.060 13.425 1.00 76.19 83 SER A N 1
ATOM 649 C CA . SER A 1 83 ? 6.758 -9.046 12.744 1.00 76.19 83 SER A CA 1
ATOM 650 C C . SER A 1 83 ? 5.941 -8.030 11.935 1.00 76.19 83 SER A C 1
ATOM 652 O O . SER A 1 83 ? 6.383 -7.550 10.890 1.00 76.19 83 SER A O 1
ATOM 654 N N . TYR A 1 84 ? 4.728 -7.701 12.388 1.00 70.25 84 TYR A N 1
ATOM 655 C CA . TYR A 1 84 ? 3.908 -6.697 11.714 1.00 70.25 84 TYR A CA 1
ATOM 656 C C . TYR A 1 84 ? 4.502 -5.296 11.914 1.00 70.25 84 TYR A C 1
ATOM 658 O O . TYR A 1 84 ? 4.884 -4.948 13.035 1.00 70.25 84 TYR A O 1
ATOM 666 N N . PRO A 1 85 ? 4.498 -4.439 10.876 1.00 66.19 85 PRO A N 1
ATOM 667 C CA . PRO A 1 85 ? 4.732 -3.010 11.046 1.00 66.19 85 PRO A CA 1
ATOM 668 C C . PRO A 1 85 ? 3.748 -2.402 12.057 1.00 66.19 85 PRO A C 1
ATOM 670 O O . PRO A 1 85 ? 2.599 -2.854 12.132 1.00 66.19 85 PRO A O 1
ATOM 673 N N . PRO A 1 86 ? 4.142 -1.359 12.806 1.00 60.97 86 PRO A N 1
ATOM 674 C CA . PRO A 1 86 ? 3.310 -0.806 13.869 1.00 60.97 86 PRO A CA 1
ATOM 675 C C . PRO A 1 86 ? 1.948 -0.314 13.371 1.00 60.97 86 PRO A C 1
ATOM 677 O O . PRO A 1 86 ? 0.922 -0.619 13.983 1.00 60.97 86 PRO A O 1
ATOM 680 N N . ASP A 1 87 ? 1.930 0.339 12.211 1.00 62.66 87 ASP A N 1
ATOM 681 C CA . ASP A 1 87 ? 0.706 0.838 11.586 1.00 62.66 87 ASP A CA 1
ATOM 682 C C . ASP A 1 87 ? -0.154 -0.295 11.011 1.00 62.66 87 ASP A C 1
ATOM 684 O O . ASP A 1 87 ? -1.378 -0.258 11.112 1.00 62.66 87 ASP A O 1
ATOM 688 N N . ALA A 1 88 ? 0.472 -1.349 10.476 1.00 68.62 88 ALA A N 1
ATOM 689 C CA . ALA A 1 88 ? -0.229 -2.517 9.943 1.00 68.62 88 ALA A CA 1
ATOM 690 C C . ALA A 1 88 ? -0.888 -3.342 11.058 1.00 68.62 88 ALA A C 1
ATOM 692 O O . ALA A 1 88 ? -2.027 -3.786 10.909 1.00 68.62 88 ALA A O 1
ATOM 693 N N . ALA A 1 89 ? -0.202 -3.519 12.192 1.00 75.62 89 ALA A N 1
ATOM 694 C CA . ALA A 1 89 ? -0.751 -4.162 13.382 1.00 75.62 89 ALA A CA 1
ATOM 695 C C . ALA A 1 89 ? -1.967 -3.392 13.908 1.00 75.62 89 ALA A C 1
ATOM 697 O O . ALA A 1 89 ? -3.024 -3.983 14.131 1.00 75.62 89 ALA A O 1
ATOM 698 N N . ARG A 1 90 ? -1.845 -2.063 14.025 1.00 77.62 90 ARG A N 1
ATOM 699 C CA . ARG A 1 90 ? -2.948 -1.190 14.438 1.00 77.62 90 ARG A CA 1
ATOM 700 C C . ARG A 1 90 ? -4.127 -1.270 13.474 1.00 77.62 90 ARG A C 1
ATOM 702 O O . ARG A 1 90 ? -5.233 -1.588 13.903 1.00 77.62 90 ARG A O 1
ATOM 709 N N . TRP A 1 91 ? -3.884 -1.064 12.182 1.00 81.31 91 TRP A N 1
ATOM 710 C CA . TRP A 1 91 ? -4.918 -1.123 11.150 1.00 81.31 91 TRP A CA 1
ATOM 711 C C . TRP A 1 91 ? -5.653 -2.472 11.137 1.00 81.31 91 TRP A C 1
ATOM 713 O O . TRP A 1 91 ? -6.876 -2.497 10.999 1.00 81.31 91 TRP A O 1
ATOM 723 N N . THR A 1 92 ? -4.925 -3.579 11.321 1.00 81.12 92 THR A N 1
ATOM 724 C CA . THR A 1 92 ? -5.481 -4.942 11.334 1.00 81.12 92 THR A CA 1
ATOM 725 C C . THR A 1 92 ? -6.409 -5.155 12.528 1.00 81.12 92 THR A C 1
ATOM 727 O O . THR A 1 92 ? -7.520 -5.658 12.361 1.00 81.12 92 THR A O 1
ATOM 730 N N . VAL A 1 93 ? -5.980 -4.752 13.729 1.00 84.12 93 VAL A N 1
ATOM 731 C CA . VAL A 1 93 ? -6.797 -4.862 14.949 1.00 84.12 93 VAL A CA 1
ATOM 732 C C . VAL A 1 93 ? -8.039 -3.977 14.845 1.00 84.12 93 VAL A C 1
ATOM 734 O O . VAL A 1 93 ? -9.134 -4.436 15.156 1.00 84.12 93 VAL A O 1
ATOM 737 N N . GLU A 1 94 ? -7.900 -2.748 14.342 1.00 80.50 94 GLU A N 1
ATOM 738 C CA . GLU A 1 94 ? -9.028 -1.836 14.112 1.00 80.50 94 GLU A CA 1
ATOM 739 C C . GLU A 1 94 ? -10.036 -2.399 13.102 1.00 80.50 94 GLU A C 1
ATOM 741 O O . GLU A 1 94 ? -11.245 -2.315 13.318 1.00 80.50 94 GLU A O 1
ATOM 746 N N . ALA A 1 95 ? -9.557 -2.990 12.004 1.00 84.12 95 ALA A N 1
ATOM 747 C CA . ALA A 1 95 ? -10.413 -3.565 10.973 1.00 84.12 95 ALA A CA 1
ATOM 748 C C . ALA A 1 95 ? -11.251 -4.734 11.511 1.00 84.12 95 ALA A C 1
ATOM 750 O O . ALA A 1 95 ? -12.457 -4.792 11.265 1.00 84.12 95 ALA A O 1
ATOM 751 N N . TRP A 1 96 ? -10.639 -5.627 12.292 1.00 87.25 96 TRP A N 1
ATOM 752 C CA . TRP A 1 96 ? -11.347 -6.735 12.934 1.00 87.25 96 TRP A CA 1
ATOM 753 C C . TRP A 1 96 ? -12.284 -6.271 14.049 1.00 87.25 96 TRP A C 1
ATOM 755 O O . TRP A 1 96 ? -13.421 -6.734 14.111 1.00 87.25 96 TRP A O 1
ATOM 765 N N . ALA A 1 97 ? -11.864 -5.320 14.883 1.00 83.50 97 ALA A N 1
ATOM 766 C CA . ALA A 1 97 ? -12.714 -4.724 15.910 1.00 83.50 97 ALA A CA 1
ATOM 767 C C . ALA A 1 97 ? -13.979 -4.096 15.308 1.00 83.50 97 ALA A C 1
ATOM 769 O O . ALA A 1 97 ? -15.091 -4.352 15.772 1.00 83.50 97 ALA A O 1
ATOM 770 N N . GLN A 1 98 ? -13.819 -3.337 14.220 1.00 81.56 98 GLN A N 1
ATOM 771 C CA . GLN A 1 98 ? -14.930 -2.719 13.506 1.00 81.56 98 GLN A CA 1
ATOM 772 C C . GLN A 1 98 ? -15.839 -3.760 12.836 1.00 81.56 98 GLN A C 1
ATOM 774 O O . GLN A 1 98 ? -17.060 -3.608 12.874 1.00 81.56 98 GLN A O 1
ATOM 779 N N . ALA A 1 99 ? -15.274 -4.819 12.247 1.00 84.94 99 ALA A N 1
ATOM 780 C CA . ALA A 1 99 ? -16.051 -5.883 11.612 1.00 84.94 99 ALA A CA 1
ATOM 781 C C . ALA A 1 99 ? -16.858 -6.714 12.624 1.00 84.94 99 ALA A C 1
ATOM 783 O O . ALA A 1 99 ? -17.986 -7.103 12.333 1.00 84.94 99 ALA A O 1
ATOM 784 N N . LEU A 1 100 ? -16.304 -6.948 13.816 1.00 83.25 100 LEU A N 1
ATOM 785 C CA . LEU A 1 100 ? -16.942 -7.703 14.899 1.00 83.25 100 LEU A CA 1
ATOM 786 C C . LEU A 1 100 ? -17.851 -6.837 15.790 1.00 83.25 100 LEU A C 1
ATOM 788 O O . LEU A 1 100 ? -18.552 -7.370 16.646 1.00 83.25 100 LEU A O 1
ATOM 792 N N . GLY A 1 101 ? -17.845 -5.512 15.607 1.00 75.06 101 GLY A N 1
ATOM 793 C CA . GLY A 1 101 ? -18.630 -4.576 16.415 1.00 75.06 101 GLY A CA 1
ATOM 794 C C . GLY A 1 101 ? -18.119 -4.407 17.850 1.00 75.06 101 GLY A C 1
ATOM 795 O O . GLY A 1 101 ? -18.896 -4.044 18.732 1.00 75.06 101 GLY A O 1
ATOM 796 N N . VAL A 1 102 ? -16.832 -4.671 18.100 1.00 71.31 102 VAL A N 1
ATOM 797 C CA . VAL A 1 102 ? -16.211 -4.541 19.425 1.00 71.31 102 VAL A CA 1
ATOM 798 C C . VAL A 1 102 ? -15.591 -3.145 19.556 1.00 71.31 102 VAL A C 1
ATOM 800 O O . VAL A 1 102 ? -14.669 -2.823 18.803 1.00 71.31 102 VAL A O 1
ATOM 803 N N . PRO A 1 103 ? -16.046 -2.297 20.498 1.00 58.12 103 PRO A N 1
ATOM 804 C CA . PRO A 1 103 ? -15.416 -1.006 20.739 1.00 58.12 103 PRO A CA 1
ATOM 805 C C . PRO A 1 103 ? -14.047 -1.227 21.392 1.00 58.12 103 PRO A C 1
ATOM 807 O O . PRO A 1 103 ? -13.946 -1.581 22.565 1.00 58.12 103 PRO A O 1
ATOM 810 N N . VAL A 1 104 ? -12.974 -1.035 20.628 1.00 58.66 104 VAL A N 1
ATOM 811 C CA . VAL A 1 104 ? -11.612 -1.009 21.171 1.00 58.66 104 VAL A CA 1
ATOM 812 C C . VAL A 1 104 ? -11.307 0.436 21.546 1.00 58.66 104 VAL A C 1
ATOM 814 O O . VAL A 1 104 ? -11.169 1.301 20.684 1.00 58.66 104 VAL A O 1
ATOM 817 N N . GLY A 1 105 ? -11.274 0.722 22.847 1.00 49.47 105 GLY A N 1
ATOM 818 C CA . GLY A 1 105 ? -10.873 2.032 23.345 1.00 49.47 105 GLY A CA 1
ATOM 819 C C . GLY A 1 105 ? -9.361 2.166 23.233 1.00 49.47 105 GLY A C 1
ATOM 820 O O . GLY A 1 105 ? -8.638 1.522 23.978 1.00 49.47 105 GLY A O 1
ATOM 821 N N . TYR A 1 106 ? -8.855 2.994 22.328 1.00 47.84 106 TYR A N 1
ATOM 822 C CA . TYR A 1 106 ? -7.436 3.337 22.347 1.00 47.84 106 TYR A CA 1
ATOM 823 C C . TYR A 1 106 ? -7.239 4.464 23.360 1.00 47.84 106 TYR A C 1
ATOM 825 O O . TYR A 1 106 ? -7.595 5.612 23.104 1.00 47.84 106 TYR A O 1
ATOM 833 N N . GLY A 1 107 ? -6.700 4.137 24.535 1.00 35.84 107 GLY A N 1
ATOM 834 C CA . GLY A 1 107 ? -6.240 5.120 25.515 1.00 35.84 107 GLY A CA 1
ATOM 835 C C . GLY A 1 107 ? -4.997 5.863 25.016 1.00 35.84 107 GLY A C 1
ATOM 836 O O . GLY A 1 107 ? -3.899 5.614 25.498 1.00 35.84 107 GLY A O 1
ATOM 837 N N . GLY A 1 108 ? -5.157 6.749 24.033 1.00 33.66 108 GLY A N 1
ATOM 838 C CA . GLY A 1 108 ? -4.206 7.821 23.729 1.00 33.66 108 GLY A CA 1
ATOM 839 C C . GLY A 1 108 ? -4.648 9.119 24.418 1.00 33.66 108 GLY A C 1
ATOM 840 O O . GLY A 1 108 ? -5.847 9.298 24.650 1.00 33.66 108 GLY A O 1
ATOM 841 N N . PRO A 1 109 ? -3.730 10.030 24.791 1.00 35.88 109 PRO A N 1
ATOM 842 C CA . PRO A 1 109 ? -4.109 11.239 25.502 1.00 35.88 109 PRO A CA 1
ATOM 843 C C . PRO A 1 109 ? -4.974 12.134 24.605 1.00 35.88 109 PRO A C 1
ATOM 845 O O . PRO A 1 109 ? -4.530 12.626 23.572 1.00 35.88 109 PRO A O 1
ATOM 848 N N . SER A 1 110 ? -6.194 12.376 25.089 1.00 37.59 110 SER A N 1
ATOM 849 C CA . SER A 1 110 ? -7.120 13.458 24.736 1.00 37.59 110 SER A CA 1
ATOM 850 C C . SER A 1 110 ? -7.721 13.464 23.324 1.00 37.59 110 SER A C 1
ATOM 852 O O . SER A 1 110 ? -7.140 13.978 22.375 1.00 37.59 110 SER A O 1
ATOM 854 N N . ALA A 1 111 ? -9.001 13.088 23.260 1.00 45.25 111 ALA A N 1
ATOM 855 C CA . ALA A 1 111 ? -9.971 13.925 22.560 1.00 45.25 111 ALA A CA 1
ATOM 856 C C . ALA A 1 111 ? -9.906 15.349 23.152 1.00 45.25 111 ALA A C 1
ATOM 858 O O . ALA A 1 111 ? -10.008 15.513 24.372 1.00 45.25 111 ALA A O 1
ATOM 859 N N . PRO A 1 112 ? -9.698 16.371 22.309 1.00 38.88 112 PRO A N 1
ATOM 860 C CA . PRO A 1 112 ? -10.689 17.437 22.243 1.00 38.88 112 PRO A CA 1
ATOM 861 C C . PRO A 1 112 ? -10.893 17.932 20.801 1.00 38.88 112 PRO A C 1
ATOM 863 O O . PRO A 1 112 ? -9.964 18.407 20.148 1.00 38.88 112 PRO A O 1
ATOM 866 N N . GLY A 1 113 ? -12.147 17.902 20.350 1.00 37.66 113 GLY A N 1
ATOM 867 C CA . GLY A 1 113 ? -12.597 18.602 19.146 1.00 37.66 113 GLY A CA 1
ATOM 868 C C . GLY A 1 113 ? -12.859 17.678 17.965 1.00 37.66 113 GLY A C 1
ATOM 869 O O . GLY A 1 113 ? -11.994 17.485 17.119 1.00 37.66 113 GLY A O 1
ATOM 870 N N . GLY A 1 114 ? -14.087 17.163 17.883 1.00 37.66 114 GLY A N 1
ATOM 871 C CA . GLY A 1 114 ? -14.608 16.631 16.630 1.00 37.66 114 GLY A CA 1
ATOM 872 C C . GLY A 1 114 ? -14.599 17.741 15.583 1.00 37.66 114 GLY A C 1
ATOM 873 O O . GLY A 1 114 ? -15.316 18.734 15.713 1.00 37.66 114 GLY A O 1
ATOM 874 N N . VAL A 1 115 ? -13.757 17.582 14.568 1.00 45.91 115 VAL A N 1
ATOM 875 C CA . VAL A 1 115 ? -13.755 18.430 13.380 1.00 45.91 115 VAL A CA 1
ATOM 876 C C . VAL A 1 115 ? -15.118 18.251 12.712 1.00 45.91 115 VAL A C 1
ATOM 878 O O . VAL A 1 115 ? -15.498 17.143 12.334 1.00 45.91 115 VAL A O 1
ATOM 881 N N . SER A 1 116 ? -15.906 19.322 12.626 1.00 47.75 116 SER A N 1
ATOM 882 C CA . SER A 1 116 ? -17.200 19.262 11.944 1.00 47.75 116 SER A CA 1
ATOM 883 C C . SER A 1 116 ? -16.972 19.055 10.439 1.00 47.75 116 SER A C 1
ATOM 885 O O . SER A 1 116 ? -16.054 19.655 9.884 1.00 47.75 116 SER A O 1
ATOM 887 N N . PRO A 1 117 ? -17.824 18.297 9.723 1.00 50.22 117 PRO A N 1
ATOM 888 C CA . PRO A 1 117 ? -17.670 18.017 8.284 1.00 50.22 117 PRO A CA 1
ATOM 889 C C . PRO A 1 117 ? -17.748 19.261 7.370 1.00 50.22 117 PRO A C 1
ATOM 891 O O . PRO A 1 117 ? -17.639 19.148 6.152 1.00 50.22 117 PRO A O 1
ATOM 894 N N . VAL A 1 118 ? -17.936 20.451 7.952 1.00 51.97 118 VAL A N 1
ATOM 895 C CA . VAL A 1 118 ? -18.003 21.756 7.278 1.00 51.97 118 VAL A CA 1
ATOM 896 C C . VAL A 1 118 ? -16.729 22.591 7.509 1.00 51.97 118 VAL A C 1
ATOM 898 O O . VAL A 1 118 ? -16.617 23.688 6.965 1.00 51.97 118 VAL A O 1
ATOM 901 N N . SER A 1 119 ? -15.756 22.100 8.290 1.00 64.25 119 SER A N 1
ATOM 902 C CA . SER A 1 119 ? -14.479 22.792 8.492 1.00 64.25 119 SER A CA 1
ATOM 903 C C . SER A 1 119 ? -13.753 22.969 7.155 1.00 64.25 119 SER A C 1
ATOM 905 O O . SER A 1 119 ? -13.627 22.036 6.353 1.00 64.25 119 SER A O 1
ATOM 907 N N . ARG A 1 120 ? -13.305 24.199 6.909 1.00 76.50 120 ARG A N 1
ATOM 908 C CA . ARG A 1 120 ? -12.529 24.585 5.735 1.00 76.50 120 ARG A CA 1
ATOM 909 C C . ARG A 1 120 ? -11.048 24.649 6.091 1.00 76.50 120 ARG A C 1
ATOM 911 O O . ARG A 1 120 ? -10.683 25.121 7.168 1.00 76.50 120 ARG A O 1
ATOM 918 N N . PHE A 1 121 ? -10.209 24.188 5.172 1.00 78.44 121 PHE A N 1
ATOM 919 C CA . PHE A 1 121 ? -8.774 24.049 5.374 1.00 78.44 121 PHE A CA 1
ATOM 920 C C . PHE A 1 121 ? -7.980 24.775 4.291 1.00 78.44 121 PHE A C 1
ATOM 922 O O . PHE A 1 121 ? -8.379 24.826 3.124 1.00 78.44 121 PHE A O 1
ATOM 929 N N . TYR A 1 122 ? -6.818 25.288 4.679 1.00 81.88 122 TYR A N 1
ATOM 930 C CA . TYR A 1 122 ? -5.764 25.707 3.767 1.00 81.88 122 TYR A CA 1
ATOM 931 C C . TYR A 1 122 ? -4.668 24.643 3.755 1.00 81.88 122 TYR A C 1
ATOM 933 O O . TYR A 1 122 ? -4.043 24.399 4.782 1.00 81.88 122 TYR A O 1
ATOM 941 N N . ALA A 1 123 ? -4.415 24.015 2.609 1.00 79.69 123 ALA A N 1
ATOM 942 C CA . ALA A 1 123 ? -3.345 23.037 2.440 1.00 79.69 123 ALA A CA 1
ATOM 943 C C . ALA A 1 123 ? -2.119 23.687 1.790 1.00 79.69 123 ALA A C 1
ATOM 945 O O . ALA A 1 123 ? -2.231 24.347 0.754 1.00 79.69 123 ALA A O 1
ATOM 946 N N . THR A 1 124 ? -0.940 23.474 2.373 1.00 81.81 124 THR A N 1
ATOM 947 C CA . THR A 1 124 ? 0.341 23.899 1.793 1.00 81.81 124 THR A CA 1
ATOM 948 C C . THR A 1 124 ? 1.016 22.691 1.166 1.00 81.81 124 THR A C 1
ATOM 950 O O . THR A 1 124 ? 1.592 21.864 1.870 1.00 81.81 124 THR A O 1
ATOM 953 N N . LEU A 1 125 ? 0.911 22.568 -0.157 1.00 71.69 125 LEU A N 1
ATOM 954 C CA . LEU A 1 125 ? 1.471 21.436 -0.892 1.00 71.69 125 LEU A CA 1
ATOM 955 C C . LEU A 1 125 ? 3.016 21.479 -0.920 1.00 71.69 125 LEU A C 1
ATOM 957 O O . LEU A 1 125 ? 3.611 22.540 -0.716 1.00 71.69 125 LEU A O 1
ATOM 961 N N . PRO A 1 126 ? 3.694 20.357 -1.246 1.00 54.31 126 PRO A N 1
ATOM 962 C CA . PRO A 1 126 ? 5.162 20.283 -1.328 1.00 54.31 126 PRO A CA 1
ATOM 963 C C . PRO A 1 126 ? 5.814 21.261 -2.321 1.00 54.31 126 PRO A C 1
ATOM 965 O O . PRO A 1 126 ? 7.023 21.458 -2.299 1.00 54.31 126 PRO A O 1
ATOM 968 N N . ASN A 1 127 ? 5.019 21.868 -3.202 1.00 65.12 127 ASN A N 1
ATOM 969 C CA . ASN A 1 127 ? 5.436 22.910 -4.139 1.00 65.12 127 ASN A CA 1
ATOM 970 C C . ASN A 1 127 ? 5.490 24.320 -3.508 1.00 65.12 127 ASN A C 1
ATOM 972 O O . ASN A 1 127 ? 5.782 25.281 -4.214 1.00 65.12 127 ASN A O 1
ATOM 976 N N . GLY A 1 128 ? 5.187 24.456 -2.211 1.00 64.56 128 GLY A N 1
ATOM 977 C CA . GLY A 1 128 ? 5.198 25.724 -1.475 1.00 64.56 128 GLY A CA 1
ATOM 978 C C . GLY A 1 128 ? 3.969 26.606 -1.708 1.00 64.56 128 GLY A C 1
ATOM 979 O O . GLY A 1 128 ? 3.890 27.700 -1.155 1.00 64.56 128 GLY A O 1
ATOM 980 N N . MET A 1 129 ? 2.999 26.153 -2.507 1.00 69.81 129 MET A N 1
ATOM 981 C CA . MET A 1 129 ? 1.775 26.903 -2.766 1.00 69.81 129 MET A CA 1
ATOM 982 C C . MET A 1 129 ? 0.704 26.567 -1.723 1.00 69.81 129 MET A C 1
ATOM 984 O O . MET A 1 129 ? 0.388 25.399 -1.482 1.00 69.81 129 MET A O 1
ATOM 988 N N . ARG A 1 130 ? 0.134 27.616 -1.119 1.00 78.88 130 ARG A N 1
ATOM 989 C CA . ARG A 1 130 ? -0.991 27.536 -0.180 1.00 78.88 130 ARG A CA 1
ATOM 990 C C . ARG A 1 130 ? -2.301 27.595 -0.960 1.00 78.88 130 ARG A C 1
ATOM 992 O O . ARG A 1 130 ? -2.562 28.573 -1.655 1.00 78.88 130 ARG A O 1
ATOM 999 N N . TYR A 1 131 ? -3.127 26.569 -0.817 1.00 72.88 131 TYR A N 1
ATOM 1000 C CA . TYR A 1 131 ? -4.441 26.469 -1.445 1.00 72.88 131 TYR A CA 1
ATOM 1001 C C . TYR A 1 131 ? -5.529 26.433 -0.377 1.00 72.88 131 TYR A C 1
ATOM 1003 O O . TYR A 1 131 ? -5.421 25.667 0.573 1.00 72.88 131 TYR A O 1
ATOM 1011 N N . GLY A 1 132 ? -6.586 27.226 -0.530 1.00 65.88 132 GLY A N 1
ATOM 1012 C CA . GLY A 1 132 ? -7.774 27.159 0.323 1.00 65.88 132 GLY A CA 1
ATOM 1013 C C . GLY A 1 132 ? -8.756 28.299 0.038 1.00 65.88 132 GLY A C 1
ATOM 1014 O O . GLY A 1 132 ? -8.493 29.096 -0.866 1.00 65.88 132 GLY A O 1
ATOM 1015 N N . PRO A 1 133 ? -9.862 28.415 0.797 1.00 72.56 133 PRO A N 1
ATOM 1016 C CA . PRO A 1 133 ? -10.330 27.489 1.831 1.00 72.56 133 PRO A CA 1
ATOM 1017 C C . PRO A 1 133 ? -11.175 26.348 1.235 1.00 72.56 133 PRO A C 1
ATOM 1019 O O . PRO A 1 133 ? -12.300 26.565 0.769 1.00 72.56 133 PRO A O 1
ATOM 1022 N N . VAL A 1 134 ? -10.636 25.126 1.265 1.00 76.94 134 VAL A N 1
ATOM 1023 C CA . VAL A 1 134 ? -11.304 23.925 0.737 1.00 76.94 134 VAL A CA 1
ATOM 1024 C C . VAL A 1 134 ? -12.058 23.182 1.842 1.00 76.94 134 VAL A C 1
ATOM 1026 O O . VAL A 1 134 ? -11.538 23.063 2.953 1.00 76.94 134 VAL A O 1
ATOM 1029 N N . PRO A 1 135 ? -13.284 22.690 1.593 1.00 77.56 135 PRO A N 1
ATOM 1030 C CA . PRO A 1 135 ? -14.011 21.878 2.561 1.00 77.56 135 PRO A CA 1
ATOM 1031 C C . PRO A 1 135 ? -13.316 20.527 2.777 1.00 77.56 135 PRO A C 1
ATOM 1033 O O . PRO A 1 135 ? -12.651 20.004 1.882 1.00 77.56 135 PRO A O 1
ATOM 1036 N N . PHE A 1 136 ? -13.531 19.924 3.948 1.00 71.31 136 PHE A N 1
ATOM 1037 C CA . PHE A 1 136 ? -12.962 18.623 4.321 1.00 71.31 136 PHE A CA 1
ATOM 1038 C C . PHE A 1 136 ? -13.109 17.533 3.239 1.00 71.31 136 PHE A C 1
ATOM 1040 O O . PHE A 1 136 ? -12.157 16.812 2.955 1.00 71.31 136 PHE A O 1
ATOM 1047 N N . ALA A 1 137 ? -14.270 17.450 2.582 1.00 66.50 137 ALA A N 1
ATOM 1048 C CA . ALA A 1 137 ? -14.531 16.469 1.523 1.00 66.50 137 ALA A CA 1
ATOM 1049 C C . ALA A 1 137 ? -13.631 16.646 0.282 1.00 66.50 137 ALA A C 1
ATOM 1051 O O . ALA A 1 137 ? -13.237 15.670 -0.357 1.00 66.50 137 ALA A O 1
ATOM 1052 N N . GLU A 1 138 ? -13.286 17.889 -0.063 1.00 75.06 138 GLU A N 1
ATOM 1053 C CA . GLU A 1 138 ? -12.374 18.181 -1.173 1.00 75.06 138 GLU A CA 1
ATOM 1054 C C . GLU A 1 138 ? -10.923 17.874 -0.776 1.00 75.06 138 GLU A C 1
ATOM 1056 O O . GLU A 1 138 ? -10.157 17.331 -1.571 1.00 75.06 138 GLU A O 1
ATOM 1061 N N . LEU A 1 139 ? -10.565 18.118 0.488 1.00 75.06 139 LEU A N 1
ATOM 1062 C CA . LEU A 1 139 ? -9.270 17.722 1.038 1.00 75.06 139 LEU A CA 1
ATOM 1063 C C . LEU A 1 139 ? -9.099 16.191 1.042 1.00 75.06 139 LEU A C 1
ATOM 1065 O O . LEU A 1 139 ? -8.039 15.690 0.668 1.00 75.06 139 LEU A O 1
ATOM 1069 N N . GLU A 1 140 ? -10.149 15.441 1.389 1.00 72.94 140 GLU A N 1
ATOM 1070 C CA . GLU A 1 140 ? -10.179 13.975 1.293 1.00 72.94 140 GLU A CA 1
ATOM 1071 C C . GLU A 1 140 ? -9.969 13.507 -0.153 1.00 72.94 140 GLU A C 1
ATOM 1073 O O . GLU A 1 140 ? -9.185 12.593 -0.420 1.00 72.94 140 GLU A O 1
ATOM 1078 N N . GLN A 1 141 ? -10.614 14.173 -1.115 1.00 69.31 141 GLN A N 1
ATOM 1079 C CA . GLN A 1 141 ? -10.390 13.901 -2.529 1.00 69.31 141 GLN A CA 1
ATOM 1080 C C . GLN A 1 141 ? -8.926 14.136 -2.930 1.00 69.31 141 GLN A C 1
ATOM 1082 O O . GLN A 1 14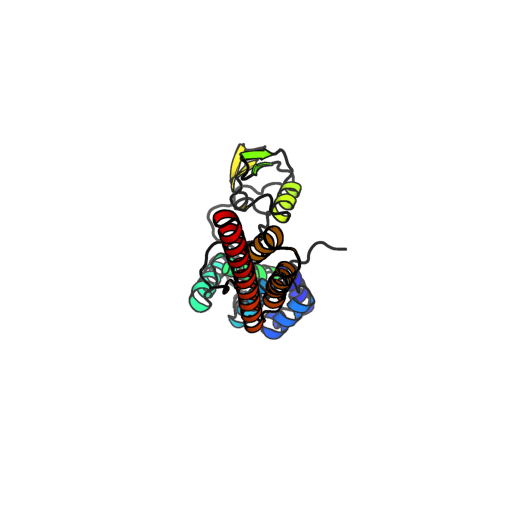1 ? -8.354 13.294 -3.618 1.00 69.31 141 GLN A O 1
ATOM 1087 N N . TRP A 1 142 ? -8.286 15.212 -2.471 1.00 75.19 142 TRP A N 1
ATOM 1088 C CA . TRP A 1 142 ? -6.877 15.478 -2.788 1.00 75.19 142 TRP A CA 1
ATOM 1089 C C . TRP A 1 142 ? -5.913 14.464 -2.169 1.00 75.19 142 TRP A C 1
ATOM 1091 O O . TRP A 1 142 ? -4.852 14.199 -2.742 1.00 75.19 142 TRP A O 1
ATOM 1101 N N . VAL A 1 143 ? -6.276 13.878 -1.027 1.00 73.81 143 VAL A N 1
ATOM 1102 C CA . VAL A 1 143 ? -5.544 12.749 -0.443 1.00 73.81 143 VAL A CA 1
ATOM 1103 C C . VAL A 1 143 ? -5.700 11.495 -1.298 1.00 73.81 143 VAL A C 1
ATOM 1105 O O . VAL A 1 143 ? -4.699 10.845 -1.599 1.00 73.81 143 VAL A O 1
ATOM 1108 N N . ARG A 1 144 ? -6.913 11.192 -1.782 1.00 68.12 144 ARG A N 1
ATOM 1109 C CA . ARG A 1 144 ? -7.142 10.075 -2.720 1.00 68.12 144 ARG A CA 1
ATOM 1110 C C . ARG A 1 144 ? -6.402 10.251 -4.046 1.00 68.12 144 ARG A C 1
ATOM 1112 O O . ARG A 1 144 ? -5.901 9.281 -4.602 1.00 68.12 144 ARG A O 1
ATOM 1119 N N . GLU A 1 145 ? -6.309 11.483 -4.536 1.00 64.81 145 GLU A N 1
ATOM 1120 C CA . GLU A 1 145 ? -5.557 11.844 -5.744 1.00 64.81 145 GLU A CA 1
ATOM 1121 C C . GLU A 1 145 ? -4.031 11.847 -5.527 1.00 64.81 145 GLU A C 1
ATOM 1123 O O . GLU A 1 145 ? -3.277 12.042 -6.480 1.00 64.81 145 GLU A O 1
ATOM 1128 N N . GLY A 1 146 ? -3.554 11.657 -4.289 1.00 63.88 146 GLY A N 1
ATOM 1129 C CA . GLY A 1 146 ? -2.128 11.654 -3.948 1.00 63.88 146 GLY A CA 1
ATOM 1130 C C . GLY A 1 146 ? -1.461 13.032 -4.004 1.00 63.88 146 GLY A C 1
ATOM 1131 O O . GLY A 1 146 ? -0.235 13.130 -3.964 1.00 63.88 146 GLY A O 1
ATOM 1132 N N . ARG A 1 147 ? -2.249 14.109 -4.099 1.00 69.38 147 ARG A N 1
ATOM 1133 C CA . ARG A 1 147 ? -1.760 15.497 -4.131 1.00 69.38 147 ARG A CA 1
ATOM 1134 C C . ARG A 1 147 ? -1.410 16.002 -2.733 1.00 69.38 147 ARG A C 1
ATOM 1136 O O . ARG A 1 147 ? -0.477 16.785 -2.581 1.00 69.38 147 ARG A O 1
ATOM 1143 N N . VAL A 1 148 ? -2.147 15.544 -1.724 1.00 72.44 148 VAL A N 1
ATOM 1144 C CA . VAL A 1 148 ? -1.910 15.838 -0.307 1.00 72.44 148 VAL A CA 1
ATOM 1145 C C . VAL A 1 148 ? -1.372 14.577 0.360 1.00 72.44 148 VAL A C 1
ATOM 1147 O O . VAL A 1 148 ? -1.999 13.522 0.335 1.00 72.44 148 VAL A O 1
ATOM 1150 N N . THR A 1 149 ? -0.184 14.685 0.944 1.00 70.62 149 THR A N 1
ATOM 1151 C CA . THR A 1 149 ? 0.485 13.600 1.672 1.00 70.62 149 THR A CA 1
ATOM 1152 C C . THR A 1 149 ? 0.228 13.706 3.174 1.00 70.62 149 THR A C 1
ATOM 1154 O O . THR A 1 149 ? -0.156 14.764 3.667 1.00 70.62 149 THR A O 1
ATOM 1157 N N . ALA A 1 150 ? 0.511 12.634 3.919 1.00 66.69 150 ALA A N 1
ATOM 1158 C CA . ALA A 1 150 ? 0.398 12.588 5.383 1.00 66.69 150 ALA A CA 1
ATOM 1159 C C . ALA A 1 150 ? 1.146 13.736 6.103 1.00 66.69 150 ALA A C 1
ATOM 1161 O O . ALA A 1 150 ? 0.701 14.215 7.145 1.00 66.69 150 ALA A O 1
ATOM 1162 N N . GLU A 1 151 ? 2.250 14.207 5.518 1.00 68.81 151 GLU A N 1
ATOM 1163 C CA . GLU A 1 151 ? 3.097 15.281 6.058 1.00 68.81 151 GLU A CA 1
ATOM 1164 C C . GLU A 1 151 ? 2.721 16.678 5.539 1.00 68.81 151 GLU A C 1
ATOM 1166 O O . GLU A 1 151 ? 3.331 17.672 5.923 1.00 68.81 151 GLU A O 1
ATOM 1171 N N . THR A 1 152 ? 1.740 16.778 4.639 1.00 76.25 152 THR A N 1
ATOM 1172 C CA . THR A 1 152 ? 1.310 18.067 4.084 1.00 76.25 152 THR A CA 1
ATOM 1173 C C . THR A 1 152 ? 0.683 18.909 5.190 1.00 76.25 152 THR A C 1
ATOM 1175 O O . THR A 1 152 ? -0.217 18.447 5.886 1.00 76.25 152 THR A O 1
ATOM 1178 N N . MET A 1 153 ? 1.148 20.145 5.362 1.00 78.88 153 MET A N 1
ATOM 1179 C CA . MET A 1 153 ? 0.650 21.026 6.417 1.00 78.88 153 MET A CA 1
ATOM 1180 C C . MET A 1 153 ? -0.709 21.604 6.024 1.00 78.88 153 MET A C 1
ATOM 1182 O O . MET A 1 153 ? -0.850 22.212 4.959 1.00 78.88 153 MET A O 1
ATOM 1186 N N . VAL A 1 154 ? -1.696 21.421 6.894 1.00 81.88 154 VAL A N 1
ATOM 1187 C CA . VAL A 1 154 ? -3.062 21.923 6.739 1.00 81.88 154 VAL A CA 1
ATOM 1188 C C . VAL A 1 154 ? -3.425 22.832 7.902 1.00 81.88 154 VAL A C 1
ATOM 1190 O O . VAL A 1 154 ? -3.139 22.539 9.059 1.00 81.88 154 VAL A O 1
ATOM 1193 N N . GLU A 1 155 ? -4.038 23.962 7.584 1.00 82.62 155 GLU A N 1
ATOM 1194 C CA . GLU A 1 155 ? -4.448 24.993 8.532 1.00 82.62 155 GLU A CA 1
ATOM 1195 C C . GLU A 1 155 ? -5.971 25.103 8.533 1.00 82.62 155 GLU A C 1
ATOM 1197 O O . GLU A 1 155 ? -6.579 25.292 7.480 1.00 82.62 155 GLU A O 1
ATOM 1202 N N . GLU A 1 156 ? -6.597 24.965 9.698 1.00 77.75 156 GLU A N 1
ATOM 1203 C CA . GLU A 1 156 ? -8.053 25.074 9.842 1.00 77.75 156 GLU A CA 1
ATOM 1204 C C . GLU A 1 156 ? -8.496 26.547 9.924 1.00 77.75 156 GLU A C 1
ATOM 1206 O O . GLU A 1 156 ? -8.011 27.293 10.774 1.00 77.75 156 GLU A O 1
ATOM 1211 N N . GLU A 1 157 ? -9.446 26.969 9.079 1.00 72.56 157 GLU A N 1
ATOM 1212 C CA . GLU A 1 157 ? -9.892 28.373 8.957 1.00 72.56 157 GLU A CA 1
ATOM 1213 C C . GLU A 1 157 ? -10.499 28.932 10.257 1.00 72.56 157 GLU A C 1
ATOM 1215 O O . GLU A 1 157 ? -10.322 30.106 10.572 1.00 72.56 157 GLU A O 1
ATOM 1220 N N . GLY A 1 158 ? -11.188 28.097 11.041 1.00 65.56 158 GLY A N 1
ATOM 1221 C CA . GLY A 1 158 ? -11.864 28.537 12.267 1.00 65.56 158 GLY A CA 1
ATOM 1222 C C . GLY A 1 158 ? -10.931 28.778 13.457 1.00 65.56 158 GLY A C 1
ATOM 1223 O O . GLY A 1 158 ? -11.218 29.624 14.300 1.00 65.56 158 GLY A O 1
ATOM 1224 N N . THR A 1 159 ? -9.823 28.039 13.544 1.00 63.16 159 THR A N 1
ATOM 1225 C CA . THR A 1 159 ? -8.920 28.038 14.711 1.00 63.16 159 THR A CA 1
ATOM 1226 C C . THR A 1 159 ? -7.507 28.524 14.385 1.00 63.16 159 THR A C 1
ATOM 1228 O O . THR A 1 159 ? -6.729 28.776 15.304 1.00 63.16 159 THR A O 1
ATOM 1231 N N . GLY A 1 160 ? -7.148 28.639 13.101 1.00 65.38 160 GLY A N 1
ATOM 1232 C CA . GLY A 1 160 ? -5.783 28.921 12.645 1.00 65.38 160 GLY A CA 1
ATOM 1233 C C . GLY A 1 160 ? -4.789 27.807 12.992 1.00 65.38 160 GLY A C 1
ATOM 1234 O O . GLY A 1 160 ? -3.574 28.009 12.934 1.00 65.38 160 GLY A O 1
ATOM 1235 N N . ARG A 1 161 ? -5.276 26.630 13.410 1.00 71.31 161 ARG A N 1
ATOM 1236 C CA . ARG A 1 161 ? -4.423 25.543 13.889 1.00 71.31 161 ARG A CA 1
ATOM 1237 C C . ARG A 1 161 ? -3.774 24.853 12.697 1.00 71.31 161 ARG A C 1
ATOM 1239 O O . ARG A 1 161 ? -4.454 24.200 11.909 1.00 71.31 161 ARG A O 1
ATOM 1246 N N . GLN A 1 162 ? -2.455 24.984 12.591 1.00 75.69 162 GLN A N 1
ATOM 1247 C CA . GLN A 1 162 ? -1.658 24.230 11.630 1.00 75.69 162 GLN A CA 1
ATOM 1248 C C . GLN A 1 162 ? -1.381 22.838 12.178 1.00 75.69 162 GLN A C 1
ATOM 1250 O O . GLN A 1 162 ? -0.882 22.680 13.292 1.00 75.69 162 GLN A O 1
ATOM 1255 N N . MET A 1 163 ? -1.698 21.826 11.391 1.00 77.19 163 MET A N 1
ATOM 1256 C CA . MET A 1 163 ? -1.434 20.444 11.738 1.00 77.19 163 MET A CA 1
ATOM 1257 C C . MET A 1 163 ? -1.109 19.645 10.472 1.00 77.19 163 MET A C 1
ATOM 1259 O O . MET A 1 163 ? -1.549 20.015 9.385 1.00 77.19 163 MET A O 1
ATOM 1263 N N . PRO A 1 164 ? -0.281 18.596 10.556 1.00 75.00 164 PRO A N 1
ATOM 1264 C CA . PRO A 1 164 ? -0.014 17.754 9.398 1.00 75.00 164 PRO A CA 1
ATOM 1265 C C . PRO A 1 164 ? -1.300 17.029 8.985 1.00 75.00 164 PRO A C 1
ATOM 1267 O O . PRO A 1 164 ? -2.129 16.691 9.828 1.00 75.00 164 PRO A O 1
ATOM 1270 N N . ALA A 1 165 ? -1.480 16.755 7.696 1.00 74.81 165 ALA A N 1
ATOM 1271 C CA . ALA A 1 165 ? -2.727 16.189 7.189 1.00 74.81 165 ALA A CA 1
ATOM 1272 C C . ALA A 1 165 ? -3.071 14.845 7.860 1.00 74.81 165 ALA A C 1
ATOM 1274 O O . ALA A 1 165 ? -4.242 14.573 8.106 1.00 74.81 165 ALA A O 1
ATOM 1275 N N . ARG A 1 166 ? -2.060 14.069 8.280 1.00 68.44 166 ARG A N 1
ATOM 1276 C CA . ARG A 1 166 ? -2.213 12.831 9.069 1.00 68.44 166 ARG A CA 1
ATOM 1277 C C . ARG A 1 166 ? -2.917 12.988 10.418 1.00 68.44 166 ARG A C 1
ATOM 1279 O O . ARG A 1 166 ? -3.421 12.002 10.938 1.00 68.44 166 ARG A O 1
ATOM 1286 N N . SER A 1 167 ? -2.905 14.177 11.024 1.00 71.25 167 SER A N 1
ATOM 1287 C CA . SER A 1 167 ? -3.565 14.402 12.317 1.00 71.25 167 SER A CA 1
ATOM 1288 C C . SER A 1 167 ? -5.036 14.788 12.182 1.00 71.25 167 SER A C 1
ATOM 1290 O O . SER A 1 167 ? -5.710 14.934 13.197 1.00 71.25 167 SER A O 1
ATOM 1292 N N . LEU A 1 168 ? -5.530 14.992 10.957 1.00 68.38 168 LEU A N 1
ATOM 1293 C CA . LEU A 1 168 ? -6.949 15.210 10.720 1.00 68.38 168 LEU A CA 1
ATOM 1294 C C . LEU A 1 168 ? -7.677 13.860 10.732 1.00 68.38 168 LEU A C 1
ATOM 1296 O O . LEU A 1 168 ? -7.515 13.037 9.829 1.00 68.38 168 LEU A O 1
ATOM 1300 N N . GLU A 1 169 ? -8.492 13.636 11.7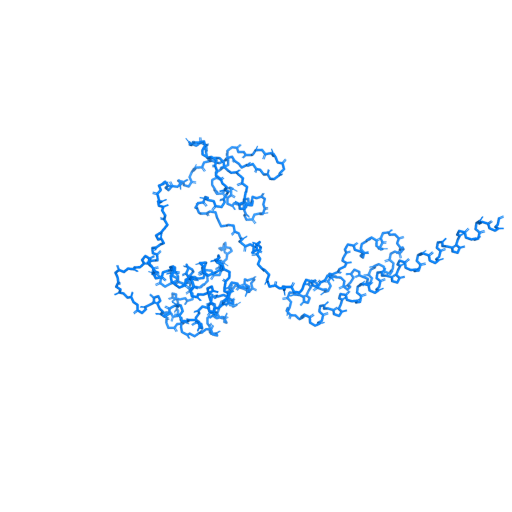62 1.00 59.16 169 GLU A N 1
ATOM 1301 C CA . GLU A 1 169 ? -9.361 12.462 11.845 1.00 59.16 169 GLU A CA 1
ATOM 1302 C C . GLU A 1 169 ? -10.355 12.447 10.668 1.00 59.16 169 GLU A C 1
ATOM 1304 O O . GLU A 1 169 ? -11.009 13.446 10.376 1.00 59.16 169 GLU A O 1
ATOM 1309 N N . GLY A 1 170 ? -10.449 11.311 9.970 1.00 59.81 170 GLY A N 1
ATOM 1310 C CA . GLY A 1 170 ? -11.320 11.112 8.803 1.00 59.81 170 GLY A CA 1
ATOM 1311 C C . GLY A 1 170 ? -10.618 11.197 7.442 1.00 59.81 170 GLY A C 1
ATOM 1312 O O . GLY A 1 170 ? -11.177 10.723 6.456 1.00 59.81 170 GLY A O 1
ATOM 1313 N N . LEU A 1 171 ? -9.384 11.712 7.366 1.00 60.09 171 LEU A N 1
ATOM 1314 C CA . LEU A 1 171 ? -8.570 11.591 6.153 1.00 60.09 171 LEU A CA 1
ATOM 1315 C C . LEU A 1 171 ? -7.861 10.237 6.126 1.00 60.09 171 LEU A C 1
ATOM 1317 O O . LEU A 1 171 ? -6.935 9.969 6.891 1.00 60.09 171 LEU A O 1
ATOM 1321 N N . SER A 1 172 ? -8.303 9.370 5.215 1.00 59.69 172 SER A N 1
ATOM 1322 C CA . SER A 1 172 ? -7.626 8.110 4.925 1.00 59.69 172 SER A CA 1
ATOM 1323 C C . SER A 1 172 ? -6.485 8.367 3.949 1.00 59.69 172 SER A C 1
ATOM 1325 O O . SER A 1 172 ? -6.672 8.433 2.736 1.00 59.69 172 SER A O 1
ATOM 1327 N N . PHE A 1 173 ? -5.279 8.518 4.483 1.00 60.66 173 PHE A N 1
ATOM 1328 C CA . PHE A 1 173 ? -4.078 8.390 3.673 1.00 60.66 173 PHE A CA 1
ATOM 1329 C C . PHE A 1 173 ? -3.918 6.905 3.384 1.00 60.66 173 PHE A C 1
ATOM 1331 O O . PHE A 1 173 ? -3.818 6.111 4.320 1.00 60.66 173 PHE A O 1
ATOM 1338 N N . ALA A 1 174 ? -3.906 6.515 2.108 1.00 50.00 174 ALA A N 1
ATOM 1339 C CA . ALA A 1 174 ? -3.392 5.206 1.742 1.00 50.00 174 ALA A CA 1
ATOM 1340 C C . ALA A 1 174 ? -1.951 5.152 2.262 1.00 50.00 174 ALA A C 1
ATOM 1342 O O . ALA A 1 174 ? -1.057 5.802 1.714 1.00 50.00 174 ALA A O 1
ATOM 1343 N N . VAL A 1 175 ? -1.758 4.469 3.392 1.00 43.69 175 VAL A N 1
ATOM 1344 C CA . VAL A 1 175 ? -0.449 4.269 4.001 1.00 43.69 175 VAL A CA 1
ATOM 1345 C C . VAL A 1 175 ? 0.297 3.330 3.067 1.00 43.69 175 VAL A C 1
ATOM 1347 O O . VAL A 1 175 ? 0.248 2.114 3.212 1.00 43.69 175 VAL A O 1
ATOM 1350 N N . TYR A 1 176 ? 0.979 3.890 2.070 1.00 35.44 176 TYR A N 1
ATOM 1351 C CA . TYR A 1 176 ? 2.139 3.210 1.524 1.00 35.44 176 TYR A CA 1
ATOM 1352 C C . TYR A 1 176 ? 3.160 3.185 2.657 1.00 35.44 176 TYR A C 1
ATOM 1354 O O . TYR A 1 176 ? 3.508 4.265 3.146 1.00 35.44 176 TYR A O 1
ATOM 1362 N N . PRO A 1 177 ? 3.603 2.003 3.116 1.00 37.22 177 PRO A N 1
ATOM 1363 C CA . PRO A 1 177 ? 4.589 1.914 4.175 1.00 37.22 177 PRO A CA 1
ATOM 1364 C C . PRO A 1 177 ? 5.859 2.606 3.688 1.00 37.22 177 PRO A C 1
ATOM 1366 O O . PRO A 1 177 ? 6.619 2.087 2.869 1.00 37.22 177 PRO A O 1
ATOM 1369 N N . ARG A 1 178 ? 6.046 3.833 4.167 1.00 43.44 178 ARG A N 1
ATOM 1370 C CA . ARG A 1 178 ? 7.311 4.531 4.123 1.00 43.44 178 ARG A CA 1
ATOM 1371 C C . ARG A 1 178 ? 8.038 4.036 5.364 1.00 43.44 178 ARG A C 1
ATOM 1373 O O . ARG A 1 178 ? 7.622 4.324 6.478 1.00 43.44 178 ARG A O 1
ATOM 1380 N N . ASP A 1 179 ? 9.075 3.247 5.112 1.00 35.16 179 ASP A N 1
ATOM 1381 C CA . ASP A 1 179 ? 10.134 2.877 6.052 1.00 35.16 179 ASP A CA 1
ATOM 1382 C C . ASP A 1 179 ? 9.898 1.561 6.818 1.00 35.16 179 ASP A C 1
ATOM 1384 O O . ASP A 1 179 ? 9.275 1.492 7.873 1.00 35.16 179 ASP A O 1
ATOM 1388 N N . GLY A 1 180 ? 10.468 0.481 6.275 1.00 34.34 180 GLY A N 1
ATOM 1389 C CA . GLY A 1 180 ? 10.558 -0.818 6.938 1.00 34.34 180 GLY A CA 1
ATOM 1390 C C . GLY A 1 180 ? 11.111 -1.884 6.001 1.00 34.34 180 GLY A C 1
ATOM 1391 O O . GLY A 1 180 ? 10.400 -2.391 5.142 1.00 34.34 180 GLY A O 1
ATOM 1392 N N . TYR A 1 181 ? 12.395 -2.196 6.155 1.00 31.69 181 TYR A N 1
ATOM 1393 C CA . TYR A 1 181 ? 13.148 -3.217 5.427 1.00 31.69 181 TYR A CA 1
ATOM 1394 C C . TYR A 1 181 ? 12.483 -4.608 5.489 1.00 31.69 181 TYR A C 1
ATOM 1396 O O . TYR A 1 181 ? 12.828 -5.455 6.303 1.00 31.69 181 TYR A O 1
ATOM 1404 N N . GLY A 1 182 ? 11.574 -4.883 4.565 1.00 33.16 182 GLY A N 1
ATOM 1405 C CA . GLY A 1 182 ? 11.542 -6.157 3.867 1.00 33.16 182 GLY A CA 1
ATOM 1406 C C . GLY A 1 182 ? 11.988 -5.828 2.460 1.00 33.16 182 GLY A C 1
ATOM 1407 O O . GLY A 1 182 ? 11.404 -4.945 1.833 1.00 33.16 182 GLY A O 1
ATOM 1408 N N . THR A 1 183 ? 13.043 -6.460 1.960 1.00 35.50 183 THR A N 1
ATOM 1409 C CA . THR A 1 183 ? 13.371 -6.372 0.541 1.00 35.50 183 THR A CA 1
ATOM 1410 C C . THR A 1 183 ? 12.182 -6.938 -0.233 1.00 35.50 183 THR A C 1
ATOM 1412 O O . THR A 1 183 ? 12.136 -8.128 -0.536 1.00 35.50 183 THR A O 1
ATOM 1415 N N . VAL A 1 184 ? 11.214 -6.089 -0.583 1.00 41.97 184 VAL A N 1
ATOM 1416 C CA . VAL A 1 184 ? 10.614 -6.177 -1.905 1.00 41.97 184 VAL A CA 1
ATOM 1417 C C . VAL A 1 184 ? 11.836 -6.143 -2.798 1.00 41.97 184 VAL A C 1
ATOM 1419 O O . VAL A 1 184 ? 12.485 -5.106 -2.896 1.00 41.97 184 VAL A O 1
ATOM 1422 N N . GLU A 1 185 ? 12.272 -7.307 -3.275 1.00 48.25 185 GLU A N 1
ATOM 1423 C CA . GLU A 1 185 ? 13.389 -7.394 -4.199 1.00 48.25 185 GLU A CA 1
ATOM 1424 C C . GLU A 1 185 ? 12.972 -6.528 -5.385 1.00 48.25 185 GLU A C 1
ATOM 1426 O O . GLU A 1 185 ? 12.106 -6.901 -6.177 1.00 48.25 185 GLU A O 1
ATOM 1431 N N . THR A 1 186 ? 13.465 -5.290 -5.405 1.00 55.72 186 THR A N 1
ATOM 1432 C CA . THR A 1 186 ? 13.082 -4.269 -6.366 1.00 55.72 186 THR A CA 1
ATOM 1433 C C . THR A 1 186 ? 13.768 -4.650 -7.658 1.00 55.72 186 THR A C 1
ATOM 1435 O O . THR A 1 186 ? 14.877 -4.217 -7.950 1.00 55.72 186 THR A O 1
ATOM 1438 N N . ILE A 1 187 ? 13.133 -5.554 -8.403 1.00 69.44 187 ILE A N 1
ATOM 1439 C CA . ILE A 1 187 ? 13.621 -6.027 -9.692 1.00 69.44 187 ILE A CA 1
ATOM 1440 C C . ILE A 1 187 ? 13.523 -4.841 -10.662 1.00 69.44 187 ILE A C 1
ATOM 1442 O O . ILE A 1 187 ? 12.414 -4.424 -11.006 1.00 69.44 187 ILE A O 1
ATOM 1446 N N . PRO A 1 188 ? 14.652 -4.258 -11.102 1.00 73.88 188 PRO A N 1
ATOM 1447 C CA . PRO A 1 188 ? 14.624 -3.059 -11.922 1.00 73.88 188 PRO A CA 1
ATOM 1448 C C . PRO A 1 188 ? 14.113 -3.393 -13.325 1.00 73.88 188 PRO A C 1
ATOM 1450 O O . PRO A 1 188 ? 14.625 -4.291 -13.992 1.00 73.88 188 PRO A O 1
ATOM 1453 N N . ASN A 1 189 ? 13.137 -2.636 -13.818 1.00 74.44 189 ASN A N 1
ATOM 1454 C CA . ASN A 1 189 ? 12.605 -2.806 -15.173 1.00 74.44 189 ASN A CA 1
ATOM 1455 C C . ASN A 1 189 ? 13.482 -2.139 -16.258 1.00 74.44 189 ASN A C 1
ATOM 1457 O O . ASN A 1 189 ? 13.252 -2.344 -17.443 1.00 74.44 189 ASN A O 1
ATOM 1461 N N . HIS A 1 190 ? 14.513 -1.368 -15.878 1.00 82.25 190 HIS A N 1
ATOM 1462 C CA . HIS A 1 190 ? 15.447 -0.677 -16.787 1.00 82.25 19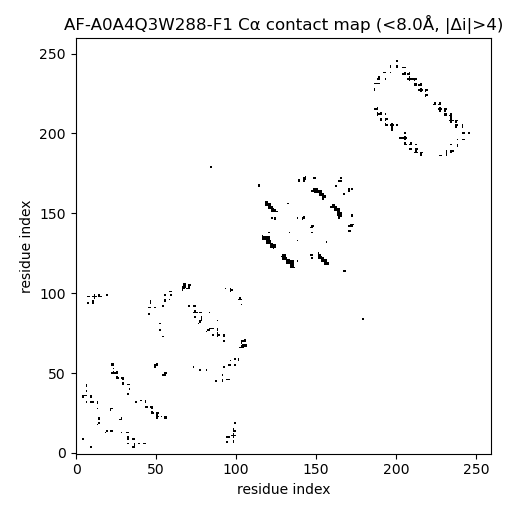0 HIS A CA 1
ATOM 1463 C C . HIS A 1 190 ? 14.763 0.189 -17.869 1.00 82.25 190 HIS A C 1
ATOM 1465 O O . HIS A 1 190 ? 15.315 0.418 -18.949 1.00 82.25 190 HIS A O 1
ATOM 1471 N N . LEU A 1 191 ? 13.572 0.715 -17.569 1.00 81.00 191 LEU A N 1
ATOM 1472 C CA . LEU A 1 191 ? 12.715 1.404 -18.535 1.00 81.00 191 LEU A CA 1
ATOM 1473 C C . LEU A 1 191 ? 13.300 2.761 -18.962 1.00 81.00 191 LEU A C 1
ATOM 1475 O O . LEU A 1 191 ? 13.409 3.036 -20.154 1.00 81.00 191 LEU A O 1
ATOM 1479 N N . VAL A 1 192 ? 13.814 3.552 -18.012 1.00 84.50 192 VAL A N 1
ATOM 1480 C CA . VAL A 1 192 ? 14.516 4.824 -18.292 1.00 84.50 192 VAL A CA 1
ATOM 1481 C C . VAL A 1 192 ? 15.728 4.602 -19.198 1.00 84.50 192 VAL A C 1
ATOM 1483 O O . VAL A 1 192 ? 15.908 5.296 -20.196 1.00 84.50 192 VAL A O 1
ATOM 1486 N N . LYS A 1 193 ? 16.531 3.577 -18.893 1.00 78.31 193 LYS A N 1
ATOM 1487 C CA . LYS A 1 193 ? 17.699 3.202 -19.697 1.00 78.31 193 LYS A CA 1
ATOM 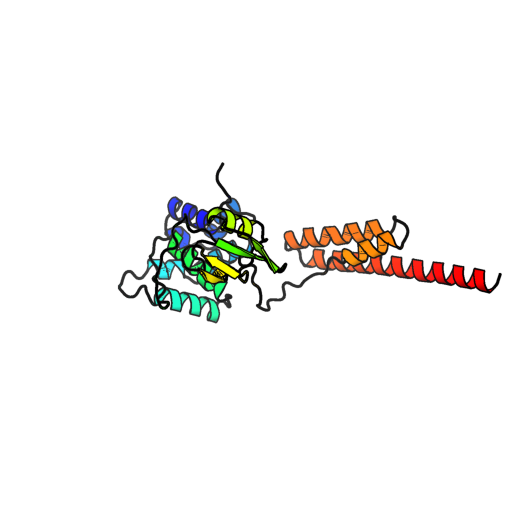1488 C C . LYS A 1 193 ? 17.297 2.802 -21.121 1.00 78.31 193 LYS A C 1
ATOM 1490 O O . LYS A 1 193 ? 17.990 3.157 -22.069 1.00 78.31 193 LYS A O 1
ATOM 1495 N N . SER A 1 194 ? 16.166 2.113 -21.270 1.00 79.31 194 SER A N 1
ATOM 1496 C CA . SER A 1 194 ? 15.622 1.689 -22.567 1.00 79.31 194 SER A CA 1
ATOM 1497 C C . SER A 1 194 ? 15.098 2.868 -23.394 1.00 79.31 194 SER A C 1
ATOM 1499 O O . SER A 1 194 ? 15.326 2.914 -24.600 1.00 79.31 194 SER A O 1
ATOM 1501 N N . ILE A 1 195 ? 14.465 3.862 -22.761 1.00 82.69 195 ILE A N 1
ATOM 1502 C CA . ILE A 1 195 ? 14.026 5.097 -23.431 1.00 82.69 195 ILE A CA 1
ATOM 1503 C C . ILE A 1 195 ? 15.234 5.888 -23.942 1.00 82.69 195 ILE A C 1
ATOM 1505 O O . ILE A 1 195 ? 15.273 6.248 -25.115 1.00 82.69 195 ILE A O 1
ATOM 1509 N N . ILE A 1 196 ? 16.246 6.105 -23.094 1.00 80.88 196 ILE A N 1
ATOM 1510 C CA . ILE A 1 196 ? 17.476 6.818 -23.482 1.00 80.88 196 ILE A CA 1
ATOM 1511 C C . ILE A 1 196 ? 18.167 6.094 -24.646 1.00 80.88 196 ILE A C 1
ATOM 1513 O O . ILE A 1 196 ? 18.540 6.713 -25.638 1.00 80.88 196 ILE A O 1
ATOM 1517 N N . CYS A 1 197 ? 18.263 4.766 -24.562 1.00 75.56 197 CYS A N 1
ATOM 1518 C CA . CYS A 1 197 ? 18.777 3.919 -25.633 1.00 75.56 197 CYS A CA 1
ATOM 1519 C C . CYS A 1 197 ? 17.971 4.059 -26.941 1.00 75.56 197 CYS A C 1
ATOM 1521 O O . CYS A 1 197 ? 18.566 4.158 -28.007 1.00 75.56 197 CYS A O 1
ATOM 1523 N N . THR A 1 198 ? 16.641 4.138 -26.879 1.00 80.94 198 THR A N 1
ATOM 1524 C CA . THR A 1 198 ? 15.782 4.293 -28.071 1.00 80.94 198 THR A CA 1
ATOM 1525 C C . THR A 1 198 ? 15.956 5.658 -28.738 1.00 80.94 198 THR A C 1
ATOM 1527 O O . THR A 1 198 ? 15.954 5.748 -29.964 1.00 80.94 198 THR A O 1
ATOM 1530 N N . LEU A 1 199 ? 16.124 6.715 -27.936 1.00 78.69 199 LEU A N 1
ATOM 1531 C CA . LEU A 1 199 ? 16.310 8.081 -28.426 1.00 78.69 199 LEU A CA 1
ATOM 1532 C C . LEU A 1 199 ? 17.683 8.286 -29.068 1.00 78.69 199 LEU A C 1
ATOM 1534 O O . LEU A 1 199 ? 17.784 8.972 -30.081 1.00 78.69 199 LEU A O 1
ATOM 1538 N N . CYS A 1 200 ? 18.734 7.694 -28.498 1.00 71.25 200 CYS A N 1
ATOM 1539 C CA . CYS A 1 200 ? 20.079 7.824 -29.044 1.00 71.25 200 CYS A CA 1
ATOM 1540 C C . CYS A 1 200 ? 20.327 6.856 -30.208 1.00 71.25 200 CYS A C 1
ATOM 1542 O O . CYS A 1 200 ? 20.968 7.253 -31.171 1.00 71.25 200 CYS A O 1
ATOM 1544 N N . CYS A 1 201 ? 19.815 5.621 -30.160 1.00 63.41 201 CYS A N 1
ATOM 1545 C CA . CYS A 1 201 ? 20.231 4.515 -31.028 1.00 63.41 201 CYS A CA 1
ATOM 1546 C C . CYS A 1 201 ? 19.078 4.003 -31.918 1.00 63.41 201 CYS A C 1
ATOM 1548 O O . CYS A 1 201 ? 18.416 3.031 -31.566 1.00 63.41 201 CYS A O 1
ATOM 1550 N N . SER A 1 202 ? 18.836 4.644 -33.069 1.00 63.78 202 SER A N 1
ATOM 1551 C CA . SER A 1 202 ? 18.010 4.176 -34.206 1.00 63.78 202 SER A CA 1
ATOM 1552 C C . SER A 1 202 ? 16.948 3.100 -33.893 1.00 63.78 202 SER A C 1
ATOM 1554 O O . SER A 1 202 ? 17.165 1.933 -34.205 1.00 63.78 202 SER A O 1
ATOM 1556 N N . ASN A 1 203 ? 15.817 3.511 -33.299 1.00 64.12 203 ASN A N 1
ATOM 1557 C CA . ASN A 1 203 ? 14.475 2.892 -33.158 1.00 64.12 203 ASN A CA 1
ATOM 1558 C C . ASN A 1 203 ? 14.331 1.355 -32.973 1.00 64.12 203 ASN A C 1
ATOM 1560 O O . ASN A 1 203 ? 13.606 0.909 -32.093 1.00 64.12 203 ASN A O 1
ATOM 1564 N N . ILE A 1 204 ? 14.992 0.512 -33.763 1.00 71.88 204 ILE A N 1
ATOM 1565 C CA . ILE A 1 204 ? 14.725 -0.930 -33.872 1.00 71.88 204 ILE A CA 1
ATOM 1566 C C . ILE A 1 204 ? 15.191 -1.712 -32.632 1.00 71.88 204 ILE A C 1
ATOM 1568 O O . ILE A 1 204 ? 14.453 -2.554 -32.123 1.00 71.88 204 ILE A O 1
ATOM 1572 N N . LEU A 1 205 ? 16.392 -1.438 -32.107 1.00 66.50 205 LEU A N 1
ATOM 1573 C CA . LEU A 1 205 ? 16.936 -2.179 -30.953 1.00 66.50 205 LEU A CA 1
ATOM 1574 C C . LEU A 1 205 ? 16.353 -1.706 -29.611 1.00 66.50 205 LEU A C 1
ATOM 1576 O O . LEU A 1 205 ? 16.209 -2.503 -28.683 1.00 66.50 205 LEU A O 1
ATOM 1580 N N . GLY A 1 206 ? 15.966 -0.431 -29.518 1.00 70.50 206 GLY A N 1
ATOM 1581 C CA . GLY A 1 206 ? 15.352 0.145 -28.320 1.00 70.50 206 GLY A CA 1
ATOM 1582 C C . GLY A 1 206 ? 13.966 -0.432 -28.009 1.00 70.50 206 GLY A C 1
ATOM 1583 O O . GLY A 1 206 ? 13.648 -0.693 -26.847 1.00 70.50 206 GLY A O 1
ATOM 1584 N N . ILE A 1 207 ? 13.178 -0.752 -29.043 1.00 79.25 207 ILE A N 1
ATOM 1585 C CA . ILE A 1 207 ? 11.839 -1.350 -28.903 1.00 79.25 207 ILE A CA 1
ATOM 1586 C C . ILE A 1 207 ? 11.892 -2.702 -28.168 1.00 79.25 207 ILE A C 1
ATOM 1588 O O . ILE A 1 207 ? 11.041 -2.975 -27.320 1.00 79.25 207 ILE A O 1
ATOM 1592 N N . VAL A 1 208 ? 12.911 -3.533 -28.422 1.00 80.62 208 VAL A N 1
ATOM 1593 C CA . VAL A 1 208 ? 13.063 -4.845 -27.758 1.00 80.62 208 VAL A CA 1
ATOM 1594 C C . VAL A 1 208 ? 13.379 -4.686 -26.266 1.00 80.62 208 VAL A C 1
ATOM 1596 O O . VAL A 1 208 ? 12.861 -5.434 -25.431 1.00 80.62 208 VAL A O 1
ATOM 1599 N N . ALA A 1 209 ? 14.179 -3.679 -25.906 1.00 80.12 209 ALA A N 1
ATOM 1600 C CA . ALA A 1 209 ? 14.467 -3.362 -24.510 1.00 80.12 2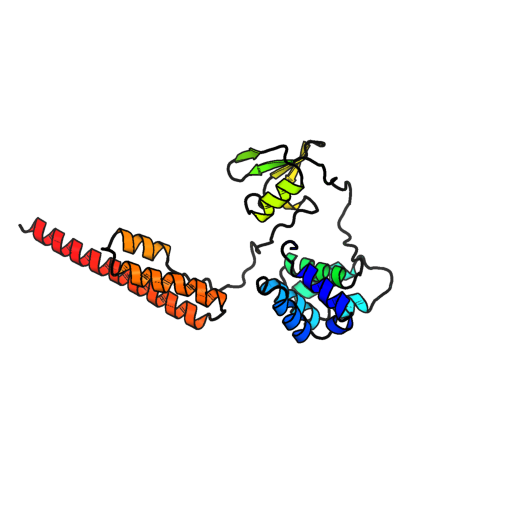09 ALA A CA 1
ATOM 1601 C C . ALA A 1 209 ? 13.210 -2.853 -23.778 1.00 80.12 209 ALA A C 1
ATOM 1603 O O . ALA A 1 209 ? 12.916 -3.315 -22.674 1.00 80.12 209 ALA A O 1
ATOM 1604 N N . ILE A 1 210 ? 12.410 -1.995 -24.427 1.00 83.94 210 ILE A N 1
ATOM 1605 C CA . ILE A 1 210 ? 11.126 -1.506 -23.893 1.00 83.94 210 ILE A CA 1
ATOM 1606 C C . ILE A 1 210 ? 10.118 -2.656 -23.715 1.00 83.94 210 ILE A C 1
ATOM 1608 O O . ILE A 1 210 ? 9.421 -2.716 -22.699 1.00 83.94 210 ILE A O 1
ATOM 1612 N N . TYR A 1 211 ? 10.062 -3.614 -24.647 1.00 86.25 211 TYR A N 1
ATOM 1613 C CA . TYR A 1 211 ? 9.201 -4.796 -24.520 1.00 86.25 211 TYR A CA 1
ATOM 1614 C C . TYR A 1 211 ? 9.523 -5.612 -23.261 1.00 86.25 211 TYR A C 1
ATOM 1616 O O . TYR A 1 211 ? 8.630 -5.985 -22.501 1.00 86.25 211 TYR A O 1
ATOM 1624 N N . HIS A 1 212 ? 10.804 -5.875 -23.001 1.00 83.81 212 HIS A N 1
ATOM 1625 C CA . HIS A 1 212 ? 11.187 -6.611 -21.801 1.00 83.81 212 HIS A CA 1
ATOM 1626 C C . HIS A 1 212 ? 11.008 -5.790 -20.523 1.00 83.81 212 HIS A C 1
ATOM 1628 O O . HIS A 1 212 ? 10.587 -6.359 -19.520 1.00 83.81 212 HIS A O 1
ATOM 1634 N N . ALA A 1 213 ? 11.238 -4.475 -20.569 1.00 81.88 213 ALA A N 1
ATOM 1635 C CA . ALA A 1 213 ? 10.999 -3.575 -19.443 1.00 81.88 213 ALA A CA 1
ATOM 1636 C C . ALA A 1 213 ? 9.526 -3.578 -19.005 1.00 81.88 213 ALA A C 1
ATOM 1638 O O . ALA A 1 213 ? 9.228 -3.795 -17.834 1.00 81.88 213 ALA A O 1
ATOM 1639 N N . THR A 1 214 ? 8.596 -3.430 -19.953 1.00 84.50 214 THR A N 1
ATOM 1640 C CA . THR A 1 214 ? 7.147 -3.414 -19.666 1.00 84.50 214 THR A CA 1
ATOM 1641 C C . THR A 1 214 ? 6.624 -4.754 -19.134 1.00 84.50 214 THR A C 1
ATOM 1643 O O . THR A 1 214 ? 5.692 -4.787 -18.332 1.00 84.50 214 THR A O 1
ATOM 1646 N N . ARG A 1 215 ? 7.250 -5.877 -19.514 1.00 82.38 215 ARG A N 1
ATOM 1647 C CA . ARG A 1 215 ? 6.924 -7.214 -18.984 1.00 82.38 215 ARG A CA 1
ATOM 1648 C C . ARG A 1 215 ? 7.345 -7.408 -17.526 1.00 82.38 215 ARG A C 1
ATOM 1650 O O . ARG A 1 215 ? 6.706 -8.198 -16.837 1.00 82.38 215 ARG A O 1
ATOM 1657 N N . VAL A 1 216 ? 8.381 -6.721 -17.039 1.00 76.75 216 VAL A N 1
ATOM 1658 C CA . VAL A 1 216 ? 8.816 -6.840 -15.633 1.00 76.75 216 VAL A CA 1
ATOM 1659 C C . VAL A 1 216 ? 7.705 -6.377 -14.694 1.00 76.75 216 VAL A C 1
ATOM 1661 O O . VAL A 1 216 ? 7.363 -7.100 -13.763 1.00 76.75 216 VAL A O 1
ATOM 1664 N N . ASP A 1 217 ? 7.071 -5.241 -14.995 1.00 75.69 217 ASP A N 1
ATOM 1665 C CA . ASP A 1 217 ? 5.970 -4.707 -14.185 1.00 75.69 217 ASP A CA 1
ATOM 1666 C C . ASP A 1 217 ? 4.743 -5.635 -14.201 1.00 75.69 217 ASP A C 1
ATOM 1668 O O . ASP A 1 217 ? 4.044 -5.762 -13.198 1.00 75.69 217 ASP A O 1
ATOM 1672 N N . PHE A 1 218 ? 4.503 -6.332 -15.318 1.00 78.00 218 PHE A N 1
ATOM 1673 C CA . PHE A 1 218 ? 3.458 -7.351 -15.433 1.00 78.00 218 PHE A CA 1
ATOM 1674 C C . PHE A 1 218 ? 3.744 -8.573 -14.543 1.00 78.00 218 PHE A C 1
ATOM 1676 O O . PHE A 1 218 ? 2.910 -8.935 -13.717 1.00 78.00 218 PHE A O 1
ATOM 1683 N N . PHE A 1 219 ? 4.941 -9.163 -14.626 1.00 72.75 219 PHE A N 1
ATOM 1684 C CA . PHE A 1 219 ? 5.291 -10.349 -13.828 1.00 72.75 219 PHE A CA 1
ATOM 1685 C C . PHE A 1 219 ? 5.446 -10.059 -12.330 1.00 72.75 219 PHE A C 1
ATOM 1687 O O . PHE A 1 219 ? 5.194 -10.936 -11.503 1.00 72.75 219 PHE A O 1
ATOM 1694 N N . LEU A 1 220 ? 5.815 -8.828 -11.967 1.00 66.25 220 LEU A N 1
ATOM 1695 C CA . LEU A 1 220 ? 5.797 -8.371 -10.578 1.00 66.25 220 LEU A CA 1
ATOM 1696 C C . LEU A 1 220 ? 4.369 -8.330 -10.013 1.00 66.25 220 LEU A C 1
ATOM 1698 O O . LEU A 1 220 ? 4.166 -8.712 -8.860 1.00 66.25 220 LEU A O 1
ATOM 1702 N N . ARG A 1 221 ? 3.374 -7.939 -10.822 1.00 67.94 221 ARG A N 1
ATOM 1703 C CA . ARG A 1 221 ? 1.951 -7.962 -10.429 1.00 67.94 221 ARG A CA 1
ATOM 1704 C C . ARG A 1 221 ? 1.416 -9.386 -10.270 1.00 67.94 221 ARG A C 1
ATOM 1706 O O . ARG A 1 221 ? 0.612 -9.632 -9.382 1.00 67.94 221 ARG A O 1
ATOM 1713 N N . GLU A 1 222 ? 1.918 -10.331 -11.060 1.00 72.88 222 GLU A N 1
ATOM 1714 C CA . GLU A 1 222 ? 1.568 -11.758 -10.973 1.00 72.88 222 GLU A CA 1
ATOM 1715 C C . GLU A 1 222 ? 2.305 -12.519 -9.852 1.00 72.88 222 GLU A C 1
ATOM 1717 O O . GLU A 1 222 ? 2.146 -13.732 -9.724 1.00 72.88 222 GLU A O 1
ATOM 1722 N N . ARG A 1 223 ? 3.134 -11.838 -9.041 1.00 57.47 223 ARG A N 1
ATOM 1723 C CA . ARG A 1 223 ? 4.013 -12.442 -8.015 1.00 57.47 223 ARG A CA 1
ATOM 1724 C C . ARG A 1 223 ? 4.973 -13.518 -8.556 1.00 57.47 223 ARG A C 1
ATOM 1726 O O . ARG A 1 223 ? 5.522 -14.309 -7.789 1.00 57.47 223 ARG A O 1
ATOM 1733 N N . ASN A 1 224 ? 5.245 -13.532 -9.862 1.00 72.12 224 ASN A N 1
ATOM 1734 C CA . ASN A 1 224 ? 6.204 -14.447 -10.478 1.00 72.12 224 ASN A CA 1
ATOM 1735 C C . ASN A 1 224 ? 7.603 -13.807 -10.534 1.00 72.12 224 ASN A C 1
ATOM 1737 O O . ASN A 1 224 ? 8.089 -13.370 -11.582 1.00 72.12 224 ASN A O 1
ATOM 1741 N N . TYR A 1 225 ? 8.257 -13.743 -9.371 1.00 75.62 225 TYR A N 1
ATOM 1742 C CA . TYR A 1 225 ? 9.547 -13.063 -9.191 1.00 75.62 225 TYR A CA 1
ATOM 1743 C C . TYR A 1 225 ? 10.686 -13.673 -10.022 1.00 75.62 225 TYR A C 1
ATOM 1745 O O . TYR A 1 225 ? 11.559 -12.949 -10.505 1.00 75.62 225 TYR A O 1
ATOM 1753 N N . ALA A 1 226 ? 10.663 -14.992 -10.245 1.00 75.00 226 ALA A N 1
ATOM 1754 C CA . ALA A 1 226 ? 11.657 -15.679 -11.067 1.00 75.00 226 ALA A CA 1
ATOM 1755 C C . ALA A 1 226 ? 11.620 -15.186 -12.524 1.00 75.00 226 ALA A C 1
ATOM 1757 O O . ALA A 1 226 ? 12.658 -14.845 -13.098 1.00 75.00 226 ALA A O 1
ATOM 1758 N N . MET A 1 227 ? 10.417 -15.066 -13.093 1.00 71.88 227 MET A N 1
ATOM 1759 C CA . MET A 1 227 ? 10.224 -14.556 -14.452 1.00 71.88 227 MET A CA 1
ATOM 1760 C C . MET A 1 227 ? 10.516 -13.058 -14.556 1.00 71.88 227 MET A C 1
ATOM 1762 O O . MET A 1 227 ? 11.144 -12.621 -15.523 1.00 71.88 227 MET A O 1
ATOM 1766 N N . ALA A 1 228 ? 10.138 -12.267 -13.547 1.00 77.75 228 ALA A N 1
ATOM 1767 C CA . ALA A 1 228 ? 10.448 -10.839 -13.506 1.00 77.75 228 ALA A CA 1
ATOM 1768 C C . ALA A 1 228 ? 11.967 -10.582 -13.560 1.00 77.75 228 ALA A C 1
ATOM 1770 O O . ALA A 1 228 ? 12.432 -9.732 -14.324 1.00 77.75 228 ALA A O 1
ATOM 1771 N N . LYS A 1 229 ? 12.761 -11.358 -12.812 1.00 79.94 229 LYS A N 1
ATOM 1772 C CA . LYS A 1 229 ? 14.225 -11.212 -12.764 1.00 79.94 229 LYS A CA 1
ATOM 1773 C C . LYS A 1 229 ? 14.894 -11.594 -14.084 1.00 79.94 229 LYS A C 1
ATOM 1775 O O . LYS A 1 229 ? 15.832 -10.928 -14.523 1.00 79.94 229 LYS A O 1
ATOM 1780 N N . GLU A 1 230 ? 14.385 -12.627 -14.746 1.00 83.94 230 GLU A N 1
ATOM 1781 C CA . GLU A 1 230 ? 14.854 -13.050 -16.067 1.00 83.94 230 GLU A CA 1
ATOM 1782 C C . GLU A 1 230 ? 14.575 -11.986 -17.143 1.00 83.94 230 GLU A C 1
ATOM 1784 O O . GLU A 1 230 ? 15.452 -11.644 -17.942 1.00 83.94 230 GLU A O 1
ATOM 1789 N N . HIS A 1 231 ? 13.375 -11.399 -17.140 1.00 80.94 231 HIS A N 1
ATOM 1790 C CA . HIS A 1 231 ? 13.024 -10.323 -18.068 1.00 80.94 231 HIS A CA 1
ATOM 1791 C C . HIS A 1 231 ? 13.794 -9.024 -17.801 1.00 80.94 231 HIS A C 1
ATOM 1793 O O . HIS A 1 231 ? 14.218 -8.367 -18.752 1.00 80.94 231 HIS A O 1
ATOM 1799 N N . SER A 1 232 ? 14.071 -8.706 -16.535 1.00 81.50 232 SER A N 1
ATOM 1800 C CA . SER A 1 232 ? 14.929 -7.582 -16.144 1.00 81.50 232 SER A CA 1
ATOM 1801 C C . SER A 1 232 ? 16.359 -7.730 -16.682 1.00 81.50 232 SER A C 1
ATOM 1803 O O . SER A 1 232 ? 16.886 -6.809 -17.314 1.00 81.50 232 SER A O 1
ATOM 1805 N N . ARG A 1 233 ? 16.972 -8.917 -16.539 1.00 84.56 233 ARG A N 1
ATOM 1806 C CA . ARG A 1 233 ? 18.312 -9.190 -17.092 1.00 84.56 233 ARG A CA 1
ATOM 1807 C C . ARG A 1 233 ? 18.353 -9.027 -18.604 1.00 84.56 233 ARG A C 1
ATOM 1809 O O . ARG A 1 233 ? 19.291 -8.418 -19.118 1.00 84.56 233 ARG A O 1
ATOM 1816 N N . LYS A 1 234 ? 17.335 -9.529 -19.307 1.00 83.00 234 LYS A N 1
ATOM 1817 C CA . LYS A 1 234 ? 17.212 -9.367 -20.762 1.00 83.00 234 LYS A CA 1
ATOM 1818 C C . LYS A 1 234 ? 17.113 -7.892 -21.142 1.00 83.00 234 LYS A C 1
ATOM 1820 O O . LYS A 1 234 ? 17.886 -7.453 -21.988 1.00 83.00 234 LYS A O 1
ATOM 1825 N N . ALA A 1 235 ? 16.249 -7.115 -20.486 1.00 82.94 235 ALA A N 1
ATOM 1826 C CA . ALA A 1 235 ? 16.127 -5.675 -20.733 1.00 82.94 235 ALA A CA 1
ATOM 1827 C C . ALA A 1 235 ? 17.471 -4.944 -20.554 1.00 82.94 235 ALA A C 1
ATOM 1829 O O . ALA A 1 235 ? 17.875 -4.152 -21.406 1.00 82.94 235 ALA A O 1
ATOM 1830 N N . ASN A 1 236 ? 18.211 -5.268 -19.490 1.00 83.94 236 ASN A N 1
ATOM 1831 C CA . ASN A 1 236 ? 19.526 -4.682 -19.245 1.00 83.94 236 ASN A CA 1
ATOM 1832 C C . ASN A 1 236 ? 20.568 -5.078 -20.306 1.00 83.94 236 ASN A C 1
ATOM 1834 O O . ASN A 1 236 ? 21.347 -4.233 -20.751 1.00 83.94 236 ASN A O 1
ATOM 1838 N N . ALA A 1 237 ? 20.584 -6.351 -20.714 1.00 83.12 237 ALA A N 1
ATOM 1839 C CA . ALA A 1 237 ? 21.510 -6.870 -21.717 1.00 83.12 237 ALA A CA 1
ATOM 1840 C C . ALA A 1 237 ? 21.282 -6.220 -23.088 1.00 83.12 237 ALA A C 1
ATOM 1842 O O . ALA A 1 237 ? 22.236 -5.739 -23.699 1.00 83.12 237 ALA A O 1
ATOM 1843 N N . TRP A 1 238 ? 20.022 -6.127 -23.525 1.00 83.38 238 TRP A N 1
ATOM 1844 C CA . TRP A 1 238 ? 19.645 -5.466 -24.776 1.00 83.38 238 TRP A CA 1
ATOM 1845 C C . TRP A 1 238 ? 20.015 -3.980 -24.778 1.00 83.38 238 TRP A C 1
ATOM 1847 O O . TRP A 1 238 ? 20.603 -3.492 -25.744 1.00 83.38 238 TRP A O 1
ATOM 1857 N N . ALA A 1 239 ? 19.759 -3.274 -23.672 1.00 81.75 239 ALA A N 1
ATOM 1858 C CA . ALA A 1 239 ? 20.145 -1.872 -23.542 1.00 81.75 239 ALA A CA 1
ATOM 1859 C C . ALA A 1 239 ? 21.674 -1.677 -23.599 1.00 81.75 239 ALA A C 1
ATOM 1861 O O . ALA A 1 239 ? 22.156 -0.758 -24.258 1.00 81.75 239 ALA A O 1
ATOM 1862 N N . ASN A 1 240 ? 22.454 -2.553 -22.954 1.00 83.62 240 ASN A N 1
ATOM 1863 C CA . ASN A 1 240 ? 23.920 -2.500 -23.012 1.00 83.62 240 ASN A CA 1
ATOM 1864 C C . ASN A 1 240 ? 24.474 -2.803 -24.407 1.00 83.62 240 ASN A C 1
ATOM 1866 O O . ASN A 1 240 ? 25.391 -2.118 -24.855 1.00 83.62 240 ASN A O 1
ATOM 1870 N N . TRP A 1 241 ? 23.921 -3.800 -25.101 1.00 85.38 241 TRP A N 1
ATOM 1871 C CA . TRP A 1 241 ? 24.320 -4.128 -26.472 1.00 85.38 241 TRP A CA 1
ATOM 1872 C C . TRP A 1 241 ? 24.096 -2.956 -27.426 1.00 85.38 241 TRP A C 1
ATOM 1874 O O . TRP A 1 241 ? 24.969 -2.642 -28.231 1.00 85.38 241 TRP A O 1
ATOM 1884 N N . SER A 1 242 ? 22.963 -2.263 -27.298 1.00 81.19 242 SER A N 1
ATOM 1885 C CA . SER A 1 242 ? 22.670 -1.087 -28.119 1.00 81.19 242 SER A CA 1
ATOM 1886 C C . SER A 1 242 ? 23.663 0.059 -27.887 1.00 81.19 242 SER A C 1
ATOM 1888 O O . SER A 1 242 ? 24.165 0.640 -28.850 1.00 81.19 242 SER A O 1
ATOM 1890 N N . ILE A 1 243 ? 24.007 0.346 -26.626 1.00 82.44 243 ILE A N 1
ATOM 1891 C CA . ILE A 1 243 ? 25.019 1.360 -26.285 1.00 82.44 243 ILE A CA 1
ATOM 1892 C C . ILE A 1 243 ? 26.396 0.962 -26.844 1.00 82.44 243 ILE A C 1
ATOM 1894 O O . ILE A 1 243 ? 27.105 1.803 -27.393 1.00 82.44 243 ILE A O 1
ATOM 1898 N N . GLY A 1 244 ? 26.762 -0.321 -26.752 1.00 83.69 244 GLY A N 1
ATOM 1899 C CA . GLY A 1 244 ? 28.027 -0.837 -27.279 1.00 83.69 244 GLY A CA 1
ATOM 1900 C C . GLY A 1 244 ? 28.146 -0.701 -28.798 1.00 83.69 244 GLY A C 1
ATOM 1901 O O . GLY A 1 244 ? 29.155 -0.200 -29.289 1.00 83.69 244 GLY A O 1
ATOM 1902 N N . ILE A 1 245 ? 27.101 -1.078 -29.544 1.00 83.69 245 ILE A N 1
ATOM 1903 C CA . ILE A 1 245 ? 27.067 -0.946 -31.011 1.00 83.69 245 ILE A CA 1
ATOM 1904 C C . ILE A 1 245 ? 27.205 0.525 -31.423 1.00 83.69 245 ILE A C 1
ATOM 1906 O O . ILE A 1 245 ? 27.980 0.831 -32.328 1.00 83.69 245 ILE A O 1
ATOM 1910 N N . MET A 1 246 ? 26.520 1.440 -30.728 1.00 81.00 246 MET A N 1
ATOM 1911 C CA . MET A 1 246 ? 26.656 2.878 -30.972 1.00 81.00 246 MET A CA 1
ATOM 1912 C C . MET A 1 246 ? 28.091 3.364 -30.753 1.00 81.00 246 MET A C 1
ATOM 1914 O O . MET A 1 246 ? 28.641 4.060 -31.603 1.00 81.00 246 MET A O 1
ATOM 1918 N N . GLY A 1 247 ? 28.703 2.992 -29.624 1.00 84.81 247 GLY A N 1
ATOM 1919 C CA . GLY A 1 247 ? 30.070 3.395 -29.299 1.00 84.81 247 GLY A CA 1
ATOM 1920 C C . GLY A 1 247 ? 31.078 2.930 -30.352 1.00 84.81 247 GLY A C 1
ATOM 1921 O O . GLY A 1 247 ? 31.933 3.709 -30.766 1.00 84.81 247 GLY A O 1
ATOM 1922 N N . VAL A 1 248 ? 30.937 1.695 -30.843 1.00 87.44 248 VAL A N 1
ATOM 1923 C CA . VAL A 1 248 ? 31.810 1.137 -31.887 1.00 87.44 248 VAL A CA 1
ATOM 1924 C C . VAL A 1 248 ? 31.602 1.842 -33.228 1.00 87.44 248 VAL A C 1
ATOM 1926 O O . VAL A 1 248 ? 32.578 2.255 -33.849 1.00 87.44 248 VAL A O 1
ATOM 1929 N N . LEU A 1 249 ? 30.353 2.026 -33.672 1.00 83.62 249 LEU A N 1
ATOM 1930 C CA . LEU A 1 249 ? 30.064 2.714 -34.936 1.00 83.62 249 LEU A CA 1
ATOM 1931 C C . LEU A 1 249 ? 30.519 4.180 -34.908 1.00 83.62 249 LEU A C 1
ATOM 1933 O O . LEU A 1 249 ? 31.123 4.649 -35.872 1.00 83.62 249 LEU A O 1
ATOM 1937 N N . GLY A 1 250 ? 30.291 4.883 -33.795 1.00 84.25 250 GLY A N 1
ATOM 1938 C CA . GLY A 1 250 ? 30.756 6.256 -33.598 1.00 84.25 250 GLY A CA 1
ATOM 1939 C C . GLY A 1 250 ? 32.282 6.364 -33.586 1.00 84.25 250 GLY A C 1
ATOM 1940 O O . GLY A 1 250 ? 32.836 7.277 -34.193 1.00 84.25 250 GLY A O 1
ATOM 1941 N N . PHE A 1 251 ? 32.971 5.403 -32.965 1.00 90.06 251 PHE A N 1
ATOM 1942 C CA . PHE A 1 251 ? 34.432 5.345 -32.966 1.00 90.06 251 PHE A CA 1
ATOM 1943 C C . PHE A 1 251 ? 35.006 5.081 -34.365 1.00 90.06 251 PHE A C 1
ATOM 1945 O O . PHE A 1 251 ? 35.952 5.749 -34.774 1.00 90.06 251 PHE A O 1
ATOM 1952 N N . ILE A 1 252 ? 34.412 4.158 -35.129 1.00 89.62 252 ILE A N 1
ATOM 1953 C CA . ILE A 1 252 ? 34.821 3.887 -36.516 1.00 89.62 252 ILE A CA 1
ATOM 1954 C C . ILE A 1 252 ? 34.621 5.133 -37.386 1.00 89.62 252 ILE A C 1
ATOM 1956 O O . ILE A 1 252 ? 35.521 5.498 -38.137 1.00 89.62 252 ILE A O 1
ATOM 1960 N N . TRP A 1 253 ? 33.477 5.812 -37.265 1.00 89.06 253 TRP A N 1
ATOM 1961 C CA . TRP A 1 253 ? 33.214 7.048 -38.003 1.00 89.06 253 TRP A CA 1
ATOM 1962 C C . TRP A 1 253 ? 34.228 8.149 -37.664 1.00 89.06 253 TRP A C 1
ATOM 1964 O O . TRP A 1 253 ? 34.771 8.776 -38.570 1.00 89.06 253 TRP A O 1
ATOM 1974 N N . LEU A 1 254 ? 34.547 8.329 -36.377 1.00 89.56 254 LEU A N 1
ATOM 1975 C CA . LEU A 1 254 ? 35.572 9.272 -35.927 1.00 89.56 254 LEU A CA 1
ATOM 1976 C C . LEU A 1 254 ? 36.939 8.960 -36.556 1.00 89.56 254 LEU A C 1
ATOM 1978 O O . LEU A 1 254 ? 37.587 9.868 -37.064 1.00 89.56 254 LEU A O 1
ATOM 1982 N N . LEU A 1 255 ? 37.369 7.692 -36.553 1.00 90.94 255 LEU A N 1
ATOM 1983 C CA . LEU A 1 255 ? 38.641 7.289 -37.162 1.00 90.94 255 LEU A CA 1
ATOM 1984 C C . LEU A 1 255 ? 38.675 7.556 -38.668 1.00 90.94 255 LEU A C 1
ATOM 1986 O O . LEU A 1 255 ? 39.688 8.031 -39.171 1.00 90.94 255 LEU A O 1
ATOM 1990 N N . VAL A 1 256 ? 37.576 7.287 -39.377 1.00 92.25 256 VAL A N 1
ATOM 1991 C CA . VAL A 1 256 ? 37.467 7.587 -40.811 1.00 92.25 256 VAL A CA 1
ATOM 1992 C C . VAL A 1 256 ? 37.618 9.087 -41.063 1.00 92.25 256 VAL A C 1
ATOM 1994 O O . VAL A 1 256 ? 38.377 9.463 -41.945 1.00 92.25 256 VAL A O 1
ATOM 1997 N N . VAL A 1 257 ? 36.962 9.937 -40.268 1.00 91.50 257 VAL A N 1
ATOM 1998 C CA . VAL A 1 257 ? 37.061 11.406 -40.383 1.00 91.50 257 VAL A CA 1
ATOM 1999 C C . VAL A 1 257 ? 38.456 11.932 -40.035 1.00 91.50 257 VAL A C 1
ATOM 2001 O O . VAL A 1 257 ? 38.863 12.959 -40.555 1.00 91.50 257 VAL A O 1
ATOM 2004 N N . LEU A 1 258 ? 39.183 11.261 -39.141 1.00 87.00 258 LEU A N 1
ATOM 2005 C CA . LEU A 1 258 ? 40.514 11.691 -38.702 1.00 87.00 258 LEU A CA 1
ATOM 2006 C C . LEU A 1 258 ? 41.618 11.275 -39.692 1.00 87.00 258 LEU A C 1
ATOM 2008 O O . LEU A 1 258 ? 42.675 11.901 -39.731 1.00 87.00 258 LEU A O 1
ATOM 2012 N N . VAL A 1 259 ? 41.385 10.205 -40.458 1.00 89.94 259 VAL A N 1
ATOM 2013 C CA . VAL A 1 259 ? 42.317 9.673 -41.468 1.00 89.94 259 VAL A CA 1
ATOM 2014 C C . VAL A 1 259 ? 42.057 10.245 -42.869 1.00 89.94 259 VAL A C 1
ATOM 2016 O O . VAL A 1 259 ? 42.993 10.304 -43.667 1.00 89.94 259 VAL A O 1
ATOM 2019 N N . ALA A 1 260 ? 40.814 10.625 -43.177 1.00 78.00 260 ALA A N 1
ATOM 2020 C CA . ALA A 1 260 ? 40.420 11.266 -44.435 1.00 78.00 260 ALA A CA 1
ATOM 2021 C C . ALA A 1 260 ? 40.736 12.769 -44.442 1.00 78.00 260 ALA A C 1
ATOM 2023 O O . ALA A 1 260 ? 41.112 13.264 -45.529 1.00 78.00 260 ALA A O 1
#

Foldseek 3Di:
DDDDCDLLNQLLVVCVVVHLVVLLVLVVQLVSSCVVPVPPNVLSVLLSVCSVVCLLVLLVPDPDDCLQCSLVVQLVCCCPVVVDDSVSSNVNSVSSCVSNVNDRHHPDPDDDDDDPQQWFKWWQFPVRDTDDRHGPVVVLVCLVVVRAAQQIWMATPVPRDIDGPVPRPPRDRPCPPDDDDDPPVCLQLCQVLLVVLCVVFPNPLSVLLNVLSVVLVVCVVVVNVVSSNVSSVVSVVSSVVSVVVVVVVVVVVVVVVVVD

pLDDT: mean 72.03, std 14.42, range [29.72, 92.25]

Sequence (260 aa):
MSFLDTPRDALRRIVAQYGPTIATEATRVEELLWKECPYAHQEIGLLANAVRAGVPEELLGRTSLVQGDLGSRLIQRLQTDWSYPPDAARWTVEAWAQALGVPVGYGGPSAPGGVSPVSRFYATLPNGMRYGPVPFAELEQWVREGRVTAETMVEEEGTGRQMPARSLEGLSFAVYPRDGYGTVETIPNHLVKSIICTLCCSNILGIVAIYHATRVDFFLRERNYAMAKEHSRKANAWANWSIGIMGVLGFIWLLVVLVA